Protein AF-A0A3A4NRT0-F1 (afdb_monomer_lite)

InterPro domains:
  IPR023214 HAD superfamily [G3DSA:3.40.50.1000] (4-126)
  IPR036412 HAD-like superfamily [SSF56784] (1-123)

Secondary structure (DSSP, 8-state):
-PPPEEEEE--BTTTEE-TTSSTTTTTS-PPPTT---EEPTTHHHHHHHHHHTTEEEEEE-SS-HHHHHHHHHHTT-GGG-SEEE-GGGS---SSSB--HHHHHTTT--HHHHHHHEEEEESSGGG-BSSS--EEEEETTGGGS-HHHHHHHHHHHHHHTTS-HHHHHHHHHHHTPPPTT--TTEEEEEEETTEEEEE-S-------S--TT------------

Foldseek 3Di:
DDAAFEEEFEDDLTQWHQVQQPCQPPPHPHRDPVSDIGGFACNVVLLVVCVVVRYAYEYEYQADPVSRVSRCVVVVNPVSHPYYHYNVNQPDDPAETACQVVCVVRVHDQVNCQFRYEYEDADRSNHHQAHQHKYKHAVVRRVDHCVLVSLLSVQCCVCLVRGNNSSVVVCLVVVDDSPSDDQRIKIWRDDNVDIDIRGSDDPDDDDPDDPPDPDDPPDDDDDD

Radius of gyration: 18.57 Å; chains: 1; bounding box: 45×51×61 Å

Structure (mmCIF, N/CA/C/O backbone):
data_AF-A0A3A4NRT0-F1
#
_entry.id   AF-A0A3A4NRT0-F1
#
loop_
_atom_site.group_PDB
_atom_site.id
_atom_site.type_symbol
_atom_site.label_atom_id
_atom_site.label_alt_id
_atom_site.label_comp_id
_atom_site.label_asym_id
_atom_site.label_entity_id
_atom_site.label_seq_id
_atom_site.pdbx_PDB_ins_code
_atom_site.Cartn_x
_atom_site.Cartn_y
_atom_site.Cartn_z
_atom_site.occupancy
_atom_site.B_iso_or_equiv
_atom_site.auth_seq_id
_atom_site.auth_comp_id
_atom_site.auth_asym_id
_atom_site.auth_atom_id
_atom_site.pdbx_PDB_model_num
ATOM 1 N N . MET A 1 1 ? -23.360 -3.063 1.133 1.00 70.06 1 MET A N 1
ATOM 2 C CA . MET A 1 1 ? -22.175 -3.833 0.699 1.00 70.06 1 MET A CA 1
ATOM 3 C C . MET A 1 1 ? -21.012 -3.385 1.560 1.00 70.06 1 MET A C 1
ATOM 5 O O . MET A 1 1 ? -20.933 -2.191 1.826 1.00 70.06 1 MET A O 1
ATOM 9 N N . GLU A 1 2 ? -20.187 -4.314 2.041 1.00 88.31 2 GLU A N 1
ATOM 10 C CA . GLU A 1 2 ? -18.952 -3.978 2.765 1.00 88.31 2 GLU A CA 1
ATOM 11 C C . GLU A 1 2 ? -18.002 -3.225 1.820 1.00 88.31 2 GLU A C 1
ATOM 13 O O . GLU A 1 2 ? -17.944 -3.532 0.625 1.00 88.31 2 GLU A O 1
ATOM 18 N N . LYS A 1 3 ? -17.323 -2.193 2.330 1.00 94.31 3 LYS A N 1
ATOM 19 C CA . LYS A 1 3 ? -16.342 -1.420 1.558 1.00 94.31 3 LYS A CA 1
ATOM 20 C C . LYS A 1 3 ? -15.051 -2.244 1.408 1.00 94.31 3 LYS A C 1
ATOM 22 O O . LYS A 1 3 ? -14.706 -2.988 2.324 1.00 94.31 3 LYS A O 1
ATOM 27 N N . PRO A 1 4 ? -14.352 -2.166 0.262 1.00 95.88 4 PRO A N 1
ATOM 28 C CA . PRO A 1 4 ? -13.130 -2.935 0.050 1.00 95.88 4 PRO A CA 1
ATOM 29 C C . PRO A 1 4 ? -11.987 -2.439 0.940 1.00 95.88 4 PRO A C 1
ATOM 31 O O . PRO A 1 4 ? -11.817 -1.236 1.121 1.00 95.88 4 PRO A O 1
ATOM 34 N N . ARG A 1 5 ? -11.159 -3.373 1.415 1.00 97.75 5 ARG A N 1
ATOM 35 C CA . ARG A 1 5 ? -9.918 -3.101 2.158 1.00 97.75 5 ARG A CA 1
ATOM 36 C C . ARG A 1 5 ? -8.804 -2.904 1.144 1.00 97.75 5 ARG A C 1
ATOM 38 O O . ARG A 1 5 ? -8.499 -3.835 0.404 1.00 97.75 5 ARG A O 1
ATOM 45 N N . VAL A 1 6 ? -8.220 -1.719 1.064 1.00 98.56 6 VAL A N 1
ATOM 46 C CA . VAL A 1 6 ? -7.258 -1.364 0.015 1.00 98.56 6 VAL A CA 1
ATOM 47 C C . VAL A 1 6 ? -5.866 -1.211 0.614 1.00 98.56 6 VAL A C 1
ATOM 49 O O . VAL A 1 6 ? -5.673 -0.476 1.579 1.00 98.56 6 VAL A O 1
ATOM 52 N N . ILE A 1 7 ? -4.883 -1.879 0.013 1.00 98.62 7 ILE A N 1
ATOM 53 C CA . ILE A 1 7 ? -3.467 -1.672 0.320 1.00 98.62 7 ILE A CA 1
ATOM 54 C C . ILE A 1 7 ? -2.793 -0.996 -0.873 1.00 98.62 7 ILE A C 1
ATOM 56 O O . ILE A 1 7 ? -2.745 -1.544 -1.980 1.00 98.62 7 ILE A O 1
ATOM 60 N N . CYS A 1 8 ? -2.269 0.198 -0.623 1.00 98.62 8 CYS A N 1
ATOM 61 C CA . CYS A 1 8 ? -1.498 0.996 -1.561 1.00 98.62 8 CYS A CA 1
ATOM 62 C C . CYS A 1 8 ? -0.010 0.706 -1.364 1.00 98.62 8 CYS A C 1
ATOM 64 O O . CYS A 1 8 ? 0.557 1.018 -0.321 1.00 98.62 8 CYS A O 1
ATOM 66 N N . TRP A 1 9 ? 0.616 0.132 -2.381 1.00 98.50 9 TRP A N 1
ATOM 67 C CA . TRP A 1 9 ? 2.025 -0.236 -2.389 1.00 98.50 9 TRP A CA 1
ATOM 68 C C . TRP A 1 9 ? 2.823 0.762 -3.214 1.00 98.50 9 TRP A C 1
ATOM 70 O O . TRP A 1 9 ? 2.498 0.991 -4.382 1.00 98.50 9 TRP A O 1
ATOM 80 N N . ASP A 1 10 ? 3.904 1.304 -2.665 1.00 97.56 10 ASP A N 1
ATOM 81 C CA . ASP A 1 10 ? 4.953 1.848 -3.526 1.00 97.56 10 ASP A CA 1
ATOM 82 C C . ASP A 1 10 ? 5.628 0.723 -4.348 1.00 97.56 10 ASP A C 1
ATOM 84 O O . ASP A 1 10 ? 5.474 -0.462 -4.049 1.00 97.56 10 ASP A O 1
ATOM 88 N N . LEU A 1 11 ? 6.313 1.069 -5.443 1.00 96.44 11 LEU A N 1
ATOM 89 C CA . LEU A 1 11 ? 6.878 0.099 -6.386 1.00 96.44 11 LEU A CA 1
ATOM 90 C C . LEU A 1 11 ? 8.346 -0.242 -6.100 1.00 96.44 11 LEU A C 1
ATOM 92 O O . LEU A 1 11 ? 8.648 -1.365 -5.696 1.00 96.44 11 LEU A O 1
ATOM 96 N N . ASP A 1 12 ? 9.259 0.681 -6.398 1.00 94.94 12 ASP A N 1
ATOM 97 C CA . ASP A 1 12 ? 10.701 0.431 -6.359 1.00 94.94 12 ASP A CA 1
ATOM 98 C C . ASP A 1 12 ? 11.198 0.453 -4.913 1.00 94.94 12 ASP A C 1
ATOM 100 O O . ASP A 1 12 ? 10.804 1.308 -4.141 1.00 94.94 12 ASP A O 1
ATOM 104 N N . GLU A 1 13 ? 12.055 -0.496 -4.535 1.00 94.56 13 GLU A N 1
ATOM 105 C CA . GLU A 1 13 ? 12.561 -0.704 -3.162 1.00 94.56 13 GLU A CA 1
ATOM 106 C C . GLU A 1 13 ? 11.475 -1.082 -2.128 1.00 94.56 13 GLU A C 1
ATOM 108 O O . GLU A 1 13 ? 11.796 -1.624 -1.067 1.00 94.56 13 GLU A O 1
ATOM 113 N N . THR A 1 14 ? 10.195 -0.933 -2.480 1.00 96.62 14 THR A N 1
ATOM 114 C CA . THR A 1 14 ? 9.044 -1.456 -1.742 1.00 96.62 14 THR A CA 1
ATOM 115 C C . THR A 1 14 ? 8.645 -2.852 -2.220 1.00 96.62 14 THR A C 1
ATOM 117 O O . THR A 1 14 ? 8.740 -3.785 -1.437 1.00 96.62 14 THR A O 1
ATOM 120 N N . LEU A 1 15 ? 8.242 -3.079 -3.472 1.00 97.38 15 LEU A N 1
ATOM 121 C CA . LEU A 1 15 ? 7.905 -4.432 -3.968 1.00 97.38 15 LEU A CA 1
ATOM 122 C C . LEU A 1 15 ? 9.137 -5.203 -4.455 1.00 97.38 15 LEU A C 1
ATOM 124 O O . LEU A 1 15 ? 9.170 -6.436 -4.427 1.00 97.38 15 LEU A O 1
ATOM 128 N N . GLY A 1 16 ? 10.153 -4.484 -4.913 1.00 95.75 16 GLY A N 1
ATOM 129 C CA . GLY A 1 16 ? 11.369 -5.054 -5.474 1.00 95.75 16 GLY A CA 1
ATOM 130 C C . GLY A 1 16 ? 12.283 -3.983 -6.051 1.00 95.75 16 GLY A C 1
ATOM 131 O O . GLY A 1 16 ? 11.961 -2.801 -6.047 1.00 95.75 16 GLY A O 1
ATOM 132 N N . PHE A 1 17 ? 13.437 -4.392 -6.559 1.00 93.44 17 PHE A N 1
ATOM 133 C CA . PHE A 1 17 ? 14.362 -3.521 -7.272 1.00 93.44 17 PHE A CA 1
ATOM 134 C C . PHE A 1 17 ? 14.299 -3.833 -8.769 1.00 93.44 17 PHE A C 1
ATOM 136 O O . PHE A 1 17 ? 14.666 -4.934 -9.186 1.00 93.44 17 PHE A O 1
ATOM 143 N N . PHE A 1 18 ? 13.830 -2.870 -9.573 1.00 91.00 18 PHE A N 1
ATOM 144 C CA . PHE A 1 18 ? 13.453 -3.102 -10.976 1.00 91.00 18 PHE A CA 1
ATOM 145 C C . PHE A 1 18 ? 14.177 -2.218 -11.996 1.00 91.00 18 PHE A C 1
ATOM 147 O O . PHE A 1 18 ? 13.895 -2.312 -13.193 1.00 91.00 18 PHE A O 1
ATOM 154 N N . ARG A 1 19 ? 15.127 -1.380 -11.557 1.00 79.25 19 ARG A N 1
ATOM 155 C CA . ARG A 1 19 ? 15.751 -0.331 -12.390 1.00 79.25 19 ARG A CA 1
ATOM 156 C C . ARG A 1 19 ? 16.333 -0.849 -13.714 1.00 79.25 19 ARG A C 1
ATOM 158 O O . ARG A 1 19 ? 16.352 -0.111 -14.697 1.00 79.25 19 ARG A O 1
ATOM 165 N N . ASN A 1 20 ? 16.738 -2.118 -13.769 1.00 75.19 20 ASN A N 1
ATOM 166 C CA . ASN A 1 20 ? 17.358 -2.711 -14.952 1.00 75.19 20 ASN A CA 1
ATOM 167 C C . ASN A 1 20 ? 16.368 -3.328 -15.963 1.00 75.19 20 ASN A C 1
ATOM 169 O O . ASN A 1 20 ? 16.771 -3.709 -17.059 1.00 75.19 20 ASN A O 1
ATOM 173 N N . LEU A 1 21 ? 15.069 -3.415 -15.647 1.00 74.56 21 LEU A N 1
ATOM 174 C CA . LEU A 1 21 ? 14.075 -4.019 -16.549 1.00 74.56 21 LEU A CA 1
ATOM 175 C C . LEU A 1 21 ? 13.699 -3.120 -17.737 1.00 74.56 21 LEU A C 1
ATOM 177 O O . LEU A 1 21 ? 13.254 -3.617 -18.771 1.00 74.56 21 LEU A O 1
ATOM 181 N N . VAL A 1 22 ? 13.856 -1.798 -17.615 1.00 62.97 22 VAL A N 1
ATOM 182 C CA . VAL A 1 22 ? 13.317 -0.840 -18.602 1.00 62.97 22 VAL A CA 1
ATOM 183 C C . VAL A 1 22 ? 14.375 -0.275 -19.553 1.00 62.97 22 VAL A C 1
ATOM 185 O O . VAL A 1 22 ? 14.036 0.086 -20.682 1.00 62.97 22 VAL A O 1
ATOM 188 N N . SER A 1 23 ? 15.663 -0.327 -19.200 1.00 57.53 23 SER A N 1
ATOM 189 C CA . SER A 1 23 ? 16.768 -0.067 -20.144 1.00 57.53 23 SER A CA 1
ATOM 190 C C . SER A 1 23 ? 16.731 -1.005 -21.365 1.00 57.53 23 SER A C 1
ATOM 192 O O . SER A 1 23 ? 17.152 -0.620 -22.454 1.00 57.53 23 SER A O 1
ATOM 194 N N . ALA A 1 24 ? 16.127 -2.186 -21.206 1.00 52.22 24 ALA A N 1
ATOM 195 C CA . ALA A 1 24 ? 15.973 -3.233 -22.211 1.00 52.22 24 ALA A CA 1
ATOM 196 C C . ALA A 1 24 ? 15.101 -2.899 -23.423 1.00 52.22 24 ALA A C 1
ATOM 198 O O . ALA A 1 24 ? 15.315 -3.446 -24.503 1.00 52.22 24 ALA A O 1
ATOM 199 N N . ARG A 1 25 ? 14.064 -2.072 -23.239 1.00 54.31 25 ARG A N 1
ATOM 200 C CA . ARG A 1 25 ? 12.987 -1.911 -24.235 1.00 54.31 25 ARG A CA 1
ATOM 201 C C . ARG A 1 25 ? 13.098 -0.629 -25.065 1.00 54.31 25 ARG A C 1
ATOM 203 O O . ARG A 1 25 ? 12.412 -0.506 -26.070 1.00 54.31 25 ARG A O 1
ATOM 210 N N . GLY A 1 26 ? 13.981 0.298 -24.68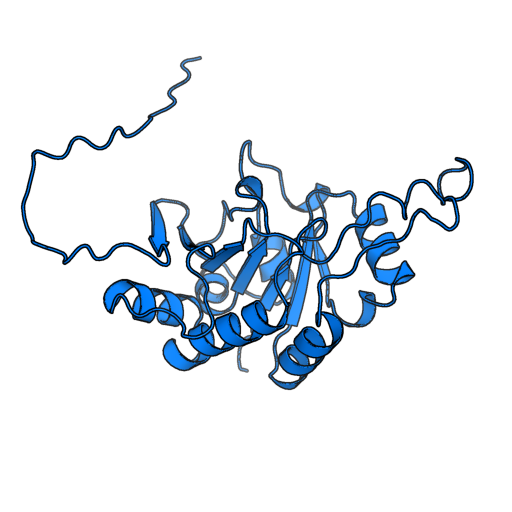7 1.00 55.31 26 GLY A N 1
ATOM 211 C CA . GLY A 1 26 ? 14.155 1.605 -25.340 1.00 55.31 26 GLY A CA 1
ATOM 212 C C . GLY A 1 26 ? 15.205 1.667 -26.459 1.00 55.31 26 GLY A C 1
ATOM 213 O O . GLY A 1 26 ? 15.658 2.758 -26.786 1.00 55.31 26 GLY A O 1
ATOM 214 N N . GLY A 1 27 ? 15.653 0.532 -27.010 1.00 51.28 27 GLY A N 1
ATOM 215 C CA . GLY A 1 27 ? 16.711 0.495 -28.037 1.00 51.28 27 GLY A CA 1
ATOM 216 C C . GLY A 1 27 ? 18.143 0.653 -27.499 1.00 51.28 27 GLY A C 1
ATOM 217 O O . GLY A 1 27 ? 19.097 0.657 -28.276 1.00 51.28 27 GLY A O 1
ATOM 218 N N . GLY A 1 28 ? 18.310 0.746 -26.176 1.00 55.72 28 GLY A N 1
ATOM 219 C CA . GLY A 1 28 ? 19.587 0.500 -25.507 1.00 55.72 28 GLY A CA 1
ATOM 220 C C . GLY A 1 28 ? 19.922 -0.993 -25.522 1.00 55.72 28 GLY A C 1
ATOM 221 O O . GLY A 1 28 ? 19.032 -1.824 -25.701 1.00 55.72 28 GLY A O 1
ATOM 222 N N . LYS A 1 29 ? 21.210 -1.341 -25.373 1.00 48.72 29 LYS A N 1
ATOM 223 C CA . LYS A 1 29 ? 21.669 -2.740 -25.289 1.00 48.72 29 LYS A CA 1
ATOM 224 C C . LYS A 1 29 ? 20.743 -3.539 -24.367 1.00 48.72 29 LYS A C 1
ATOM 226 O O . LYS A 1 29 ? 20.438 -3.074 -23.271 1.00 48.72 29 LYS A O 1
ATOM 231 N N . ALA A 1 30 ? 20.322 -4.720 -24.826 1.00 53.59 30 ALA A N 1
ATOM 232 C CA . ALA A 1 30 ? 19.561 -5.652 -24.005 1.00 53.59 30 ALA A CA 1
ATOM 233 C C . ALA A 1 30 ? 20.256 -5.811 -22.639 1.00 53.59 30 ALA A C 1
ATOM 235 O O . ALA A 1 30 ? 21.493 -5.878 -22.614 1.00 53.59 30 ALA A O 1
ATOM 236 N N . PRO A 1 31 ? 19.495 -5.824 -21.532 1.00 54.62 31 PRO A N 1
ATOM 237 C CA . PRO A 1 31 ? 20.031 -5.949 -20.191 1.00 54.62 31 PRO A CA 1
ATOM 238 C C . PRO A 1 31 ? 20.918 -7.181 -20.168 1.00 54.62 31 PRO A C 1
ATOM 240 O O . PRO A 1 31 ? 20.589 -8.225 -20.745 1.00 54.62 31 PRO A O 1
ATOM 243 N N . HIS A 1 32 ? 22.082 -7.034 -19.556 1.00 52.31 32 HIS A N 1
ATOM 244 C CA . HIS A 1 32 ? 22.976 -8.151 -19.351 1.00 52.31 32 HIS A CA 1
ATOM 245 C C . HIS A 1 32 ? 22.195 -9.235 -18.584 1.00 52.31 32 HIS A C 1
ATOM 247 O O . HIS A 1 32 ? 21.386 -8.900 -17.730 1.00 52.31 32 HIS A O 1
ATOM 253 N N . PRO A 1 33 ? 22.411 -10.540 -18.794 1.00 51.41 33 PRO A N 1
ATOM 254 C CA . PRO A 1 33 ? 21.719 -11.586 -18.023 1.00 51.41 33 PRO A CA 1
ATOM 255 C C . PRO A 1 33 ? 21.901 -11.487 -16.492 1.00 51.41 33 PRO A C 1
ATOM 257 O O . PRO A 1 33 ? 21.214 -12.166 -15.738 1.00 51.41 33 PRO A O 1
ATOM 260 N N . GLN A 1 34 ? 22.843 -10.651 -16.043 1.00 52.75 34 GLN A N 1
ATOM 261 C CA . GLN A 1 34 ? 23.114 -10.311 -14.643 1.00 52.75 34 GLN A CA 1
ATOM 262 C C . GLN A 1 34 ? 22.320 -9.092 -14.137 1.00 52.75 34 GLN A C 1
ATOM 264 O O . GLN A 1 34 ? 22.341 -8.806 -12.945 1.00 52.75 34 GLN A O 1
ATOM 269 N N . ASP A 1 35 ? 21.587 -8.404 -15.010 1.00 58.62 35 ASP A N 1
ATOM 270 C CA . ASP A 1 35 ? 20.672 -7.306 -14.696 1.00 58.62 35 ASP A CA 1
ATOM 271 C C . ASP A 1 35 ? 19.347 -7.862 -14.141 1.00 58.62 35 ASP A C 1
ATOM 273 O O . ASP A 1 35 ? 18.248 -7.561 -14.610 1.00 58.62 35 ASP A O 1
ATOM 277 N N . SER A 1 36 ? 19.459 -8.733 -13.139 1.00 74.38 36 SER A N 1
ATOM 278 C CA . SER A 1 36 ? 18.329 -9.345 -12.453 1.00 74.38 36 SER A CA 1
ATOM 279 C C . SER A 1 36 ? 17.508 -8.287 -11.723 1.00 74.38 36 SER A C 1
ATOM 281 O O . SER A 1 36 ? 18.060 -7.378 -11.099 1.00 74.38 36 SER A O 1
ATOM 283 N N . TYR A 1 37 ? 16.187 -8.439 -11.746 1.00 87.12 37 TYR A N 1
ATOM 284 C CA . TYR A 1 37 ? 15.343 -7.805 -10.743 1.00 87.12 37 TYR A CA 1
ATOM 285 C C . TYR A 1 37 ? 15.464 -8.570 -9.423 1.00 87.12 37 TYR A C 1
ATOM 287 O O . TYR A 1 37 ? 15.741 -9.771 -9.408 1.00 87.12 37 TYR A O 1
ATOM 295 N N . VAL A 1 38 ? 15.214 -7.882 -8.314 1.00 92.06 38 VAL A N 1
ATOM 296 C CA . VAL A 1 38 ? 15.089 -8.512 -6.996 1.00 92.06 38 VAL A CA 1
ATOM 297 C C . VAL A 1 38 ? 13.663 -8.315 -6.527 1.00 92.06 38 VAL A C 1
ATOM 299 O O . VAL A 1 38 ? 13.212 -7.181 -6.408 1.00 92.06 38 VAL A O 1
ATOM 302 N N . LEU A 1 39 ? 12.942 -9.405 -6.281 1.00 95.00 39 LEU A N 1
ATOM 303 C CA . LEU A 1 39 ? 11.613 -9.342 -5.682 1.00 95.00 39 LEU A CA 1
ATOM 304 C C . LEU A 1 39 ? 11.733 -9.354 -4.159 1.00 95.00 39 LEU A C 1
ATOM 306 O O . LEU A 1 39 ? 12.560 -10.093 -3.619 1.00 95.00 39 LEU A O 1
ATOM 310 N N . ARG A 1 40 ? 10.876 -8.602 -3.462 1.00 96.25 40 ARG A N 1
ATOM 311 C CA . ARG A 1 40 ? 10.742 -8.739 -2.011 1.00 96.25 40 ARG A CA 1
ATOM 312 C C . ARG A 1 40 ? 10.449 -10.193 -1.636 1.00 96.25 40 ARG A C 1
ATOM 314 O O . ARG A 1 40 ? 9.606 -10.859 -2.246 1.00 96.25 40 ARG A O 1
ATOM 321 N N . LYS A 1 41 ? 11.125 -10.667 -0.589 1.00 96.25 41 LYS A N 1
ATOM 322 C CA . LYS A 1 41 ? 10.943 -12.014 -0.050 1.00 96.25 41 LYS A CA 1
ATOM 323 C C . LYS A 1 41 ? 9.474 -12.266 0.316 1.00 96.25 41 LYS A C 1
ATOM 325 O O . LYS A 1 41 ? 8.819 -11.419 0.916 1.00 96.25 41 LYS A O 1
ATOM 330 N N . ASP A 1 42 ? 8.974 -13.446 -0.051 1.00 97.69 42 ASP A N 1
ATOM 331 C CA . ASP A 1 42 ? 7.613 -13.935 0.221 1.00 97.69 42 ASP A CA 1
ATOM 332 C C . ASP A 1 42 ? 6.454 -13.116 -0.391 1.00 97.69 42 ASP A C 1
ATOM 334 O O . ASP A 1 42 ? 5.290 -13.432 -0.137 1.00 97.69 42 ASP A O 1
ATOM 338 N N . LEU A 1 43 ? 6.732 -12.121 -1.247 1.00 97.88 43 LEU A N 1
ATOM 339 C CA . LEU A 1 43 ? 5.725 -11.180 -1.759 1.00 97.88 43 LEU A CA 1
ATOM 340 C C . LEU A 1 43 ? 4.507 -11.856 -2.392 1.00 97.88 43 LEU A C 1
ATOM 342 O O . LEU A 1 43 ? 3.379 -11.582 -1.997 1.00 97.88 43 LEU A O 1
ATOM 346 N N . ILE A 1 44 ? 4.723 -12.768 -3.341 1.00 98.25 44 ILE A N 1
ATOM 347 C CA . ILE A 1 44 ? 3.629 -13.447 -4.055 1.00 98.25 44 ILE A CA 1
ATOM 348 C C . ILE A 1 44 ? 2.727 -14.218 -3.082 1.00 98.25 44 ILE A C 1
ATOM 350 O O . ILE A 1 44 ? 1.504 -14.225 -3.219 1.00 98.25 44 ILE A O 1
ATOM 354 N N . ARG A 1 45 ? 3.318 -14.878 -2.081 1.00 98.31 45 ARG A N 1
ATOM 355 C CA . ARG A 1 45 ? 2.556 -15.668 -1.111 1.00 98.31 45 ARG A CA 1
ATOM 356 C C . ARG A 1 45 ? 1.773 -14.773 -0.152 1.00 98.31 45 ARG A C 1
ATOM 358 O O . ARG A 1 45 ? 0.643 -15.122 0.176 1.00 98.31 45 ARG A O 1
ATOM 365 N N . ALA A 1 46 ? 2.341 -13.639 0.254 1.00 98.19 46 ALA A N 1
ATOM 366 C CA . ALA A 1 46 ? 1.642 -12.638 1.057 1.00 98.19 46 ALA A CA 1
ATOM 367 C C . ALA A 1 46 ? 0.464 -12.021 0.281 1.00 98.19 46 ALA A C 1
ATOM 369 O O . ALA A 1 46 ? -0.649 -11.984 0.798 1.00 98.19 46 ALA A O 1
ATOM 370 N N . LEU A 1 47 ? 0.674 -11.612 -0.979 1.00 98.44 47 LEU A N 1
ATOM 371 C CA . LEU A 1 47 ? -0.379 -11.046 -1.834 1.00 98.44 47 LEU A CA 1
ATOM 372 C C . LEU A 1 47 ? -1.551 -12.016 -2.013 1.00 98.44 47 LEU A C 1
ATOM 374 O O . LEU A 1 47 ? -2.690 -11.623 -1.796 1.00 98.44 47 LEU A O 1
ATOM 378 N N . ASN A 1 48 ? -1.290 -13.291 -2.323 1.00 98.50 48 ASN A N 1
ATOM 379 C CA . ASN A 1 48 ? -2.354 -14.299 -2.440 1.00 98.50 48 ASN A CA 1
ATOM 380 C C . ASN A 1 48 ? -3.190 -14.412 -1.157 1.00 98.50 48 ASN A C 1
ATOM 382 O O . ASN A 1 48 ? -4.413 -14.374 -1.213 1.00 98.50 48 ASN A O 1
ATOM 386 N N . ARG A 1 49 ? -2.541 -14.486 0.011 1.00 98.25 49 ARG A N 1
ATOM 387 C CA . ARG A 1 49 ? -3.249 -14.580 1.296 1.00 98.25 49 ARG A CA 1
ATOM 388 C C . ARG A 1 49 ? -4.087 -13.349 1.602 1.00 98.25 49 ARG A C 1
ATOM 390 O O . ARG A 1 49 ? -5.173 -13.477 2.156 1.00 98.25 49 ARG A O 1
ATOM 397 N N . MET A 1 50 ? -3.584 -12.164 1.271 1.00 98.12 50 MET A N 1
ATOM 398 C CA . MET A 1 50 ? -4.339 -10.927 1.435 1.00 98.12 50 MET A CA 1
ATOM 399 C C . MET A 1 50 ? -5.532 -10.887 0.464 1.00 98.12 50 MET A C 1
ATOM 401 O O . MET A 1 50 ? -6.648 -10.582 0.878 1.00 98.12 50 MET A O 1
ATOM 405 N N . ILE A 1 51 ? -5.366 -11.303 -0.791 1.00 98.25 51 ILE A N 1
ATOM 406 C CA . ILE A 1 51 ? -6.485 -11.424 -1.740 1.00 98.25 51 ILE A CA 1
ATOM 407 C C . ILE A 1 51 ? -7.551 -12.400 -1.218 1.00 98.25 51 ILE A C 1
ATOM 409 O O . ILE A 1 51 ? -8.732 -12.051 -1.202 1.00 98.25 51 ILE A O 1
ATOM 413 N N . ASP A 1 52 ? -7.151 -13.570 -0.709 1.00 98.06 52 ASP A N 1
ATOM 414 C CA . ASP A 1 52 ? -8.066 -14.571 -0.132 1.00 98.06 52 ASP A CA 1
ATOM 415 C C . ASP A 1 52 ? -8.871 -14.023 1.062 1.00 98.06 52 ASP A C 1
ATOM 417 O O . ASP A 1 52 ? -9.985 -14.472 1.336 1.00 98.06 52 ASP A O 1
ATOM 421 N N . LYS A 1 53 ? -8.325 -13.025 1.766 1.00 96.94 53 LYS A N 1
ATOM 422 C CA . LYS A 1 53 ? -8.965 -12.323 2.892 1.00 96.94 53 LYS A CA 1
ATOM 423 C C . LYS A 1 53 ? -9.769 -11.087 2.470 1.00 96.94 53 LYS A C 1
ATOM 425 O O . LYS A 1 53 ? -10.309 -10.385 3.326 1.00 96.94 53 LYS A O 1
ATOM 430 N N . GLY A 1 54 ? -9.864 -10.817 1.170 1.00 97.06 54 GLY A N 1
ATOM 431 C CA . GLY A 1 54 ? -10.649 -9.719 0.609 1.00 97.06 54 GLY A CA 1
ATOM 432 C C . GLY A 1 54 ? -9.915 -8.381 0.512 1.00 97.06 54 GLY A C 1
ATOM 433 O O . GLY A 1 54 ? -10.568 -7.363 0.267 1.00 97.06 54 GLY A O 1
ATOM 434 N N . TYR A 1 55 ? -8.589 -8.349 0.680 1.00 98.38 55 TYR A N 1
ATOM 435 C CA . TYR A 1 55 ? -7.815 -7.145 0.380 1.00 98.38 55 TYR A CA 1
ATOM 436 C C . TYR A 1 55 ? -7.700 -6.935 -1.130 1.00 98.38 55 TYR A C 1
ATOM 438 O O . TYR A 1 55 ? -7.577 -7.869 -1.922 1.00 98.38 55 TYR A O 1
ATOM 446 N N . ARG A 1 56 ? -7.723 -5.666 -1.519 1.00 98.50 56 ARG A N 1
ATOM 447 C CA . ARG A 1 56 ? -7.482 -5.171 -2.869 1.00 98.50 56 ARG A CA 1
ATOM 448 C C . ARG A 1 56 ? -6.154 -4.439 -2.886 1.00 98.50 56 ARG A C 1
ATOM 450 O O . ARG A 1 56 ? -5.788 -3.789 -1.903 1.00 98.50 56 ARG A O 1
ATOM 457 N N . HIS A 1 57 ? -5.425 -4.533 -3.988 1.00 98.69 57 HIS A N 1
ATOM 458 C CA . HIS A 1 57 ? -4.065 -4.012 -4.056 1.00 98.69 57 HIS A CA 1
ATOM 459 C C . HIS A 1 57 ? -3.904 -3.020 -5.198 1.00 98.69 57 HIS A C 1
ATOM 461 O O . HIS A 1 57 ? -4.363 -3.236 -6.322 1.00 98.69 57 HIS A O 1
ATOM 467 N N . VAL A 1 58 ? -3.196 -1.935 -4.903 1.00 98.56 58 VAL A N 1
ATOM 468 C CA . VAL A 1 58 ? -2.899 -0.859 -5.848 1.00 98.56 58 VAL A CA 1
ATOM 469 C C . VAL A 1 58 ? -1.420 -0.550 -5.784 1.00 98.56 58 VAL A C 1
ATOM 471 O O . VAL A 1 58 ? -0.869 -0.438 -4.694 1.00 98.56 58 VAL A O 1
ATOM 474 N N . VAL A 1 59 ? -0.789 -0.352 -6.937 1.00 98.50 59 VAL A N 1
ATOM 475 C CA . VAL A 1 59 ? 0.542 0.262 -6.985 1.00 98.50 59 VAL A CA 1
ATOM 476 C C . VAL A 1 59 ? 0.395 1.774 -7.094 1.00 98.50 59 VAL A C 1
ATOM 478 O O . VAL A 1 59 ? -0.281 2.259 -8.001 1.00 98.50 59 VAL A O 1
ATOM 481 N N . VAL A 1 60 ? 1.061 2.517 -6.214 1.00 97.81 60 VAL A N 1
ATOM 482 C CA . VAL A 1 60 ? 1.123 3.983 -6.210 1.00 97.81 60 VAL A CA 1
ATOM 48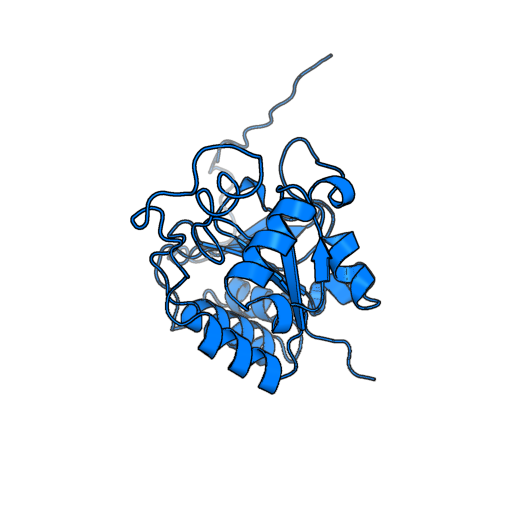3 C C . VAL A 1 60 ? 2.582 4.411 -6.329 1.00 97.81 60 VAL A C 1
ATOM 485 O O . VAL A 1 60 ? 3.344 4.379 -5.367 1.00 97.81 60 VAL A O 1
ATOM 488 N N . SER A 1 61 ? 2.997 4.803 -7.532 1.00 95.81 61 SER A N 1
ATOM 489 C CA . SER A 1 61 ? 4.411 4.992 -7.862 1.00 95.81 61 SER A CA 1
ATOM 490 C C . SER A 1 61 ? 4.695 6.380 -8.419 1.00 95.81 61 SER A C 1
ATOM 492 O O . SER A 1 61 ? 3.998 6.865 -9.312 1.00 95.81 61 SER A O 1
ATOM 494 N N . SER A 1 62 ? 5.806 6.971 -7.978 1.00 93.94 62 SER A N 1
ATOM 495 C CA . SER A 1 62 ? 6.379 8.170 -8.599 1.00 93.94 62 SER A CA 1
ATOM 496 C C . SER A 1 62 ? 7.035 7.873 -9.949 1.00 93.94 62 SER A C 1
ATOM 498 O O . SER A 1 62 ? 7.652 8.760 -10.527 1.00 93.94 62 SER A O 1
ATOM 500 N N . ALA A 1 63 ? 6.960 6.660 -10.496 1.00 92.56 63 ALA A N 1
ATOM 501 C CA . ALA A 1 63 ? 7.437 6.363 -11.841 1.00 92.56 63 ALA A CA 1
ATOM 502 C C . ALA A 1 63 ? 6.400 6.728 -12.922 1.00 92.56 63 ALA A C 1
ATOM 504 O O . ALA A 1 63 ? 5.230 7.009 -12.650 1.00 92.56 63 ALA A O 1
ATOM 505 N N . LYS A 1 64 ? 6.831 6.724 -14.191 1.00 92.81 64 LYS A N 1
ATOM 506 C CA . LYS A 1 64 ? 5.911 6.840 -15.336 1.00 92.81 64 LYS A CA 1
ATOM 507 C C . LYS A 1 64 ? 5.024 5.593 -15.413 1.00 92.81 64 LYS A C 1
ATOM 509 O O . LYS A 1 64 ? 5.504 4.488 -15.187 1.00 92.81 64 LYS A O 1
ATOM 514 N N . LEU A 1 65 ? 3.768 5.755 -15.836 1.00 94.12 65 LEU A N 1
ATOM 515 C CA . LEU A 1 65 ? 2.803 4.648 -15.919 1.00 94.12 65 LEU A CA 1
ATOM 516 C C . LEU A 1 65 ? 3.311 3.468 -16.756 1.00 94.12 65 LEU A C 1
ATOM 518 O O . LEU A 1 65 ? 3.136 2.314 -16.375 1.00 94.12 65 LEU A O 1
ATOM 522 N N . GLU A 1 66 ? 3.947 3.766 -17.888 1.00 92.75 66 GLU A N 1
ATOM 523 C CA . GLU A 1 66 ? 4.519 2.757 -18.778 1.00 92.75 66 GLU A CA 1
ATOM 524 C C . GLU A 1 66 ? 5.607 1.931 -18.082 1.00 92.75 66 GLU A C 1
ATOM 526 O O . GLU A 1 66 ? 5.606 0.709 -18.196 1.00 92.75 66 GLU A O 1
ATOM 531 N N . TYR A 1 67 ? 6.487 2.579 -17.309 1.00 92.19 67 TYR A N 1
ATOM 532 C CA . TYR A 1 67 ? 7.508 1.890 -16.519 1.00 92.19 67 TYR A CA 1
ATOM 533 C C . TYR A 1 67 ? 6.854 0.923 -15.531 1.00 92.19 67 TYR A C 1
ATOM 535 O O . TYR A 1 67 ? 7.140 -0.271 -15.572 1.00 92.19 67 TYR A O 1
ATOM 543 N N . SER A 1 68 ? 5.924 1.409 -14.702 1.00 94.94 68 SER A N 1
ATOM 544 C CA . SER A 1 68 ? 5.298 0.590 -13.660 1.00 94.94 68 SER A CA 1
ATOM 545 C C . SER A 1 68 ? 4.543 -0.606 -14.244 1.00 94.94 68 SER A C 1
ATOM 547 O O . SER A 1 68 ? 4.704 -1.726 -13.768 1.00 94.94 68 SER A O 1
ATOM 549 N N . LYS A 1 69 ? 3.772 -0.406 -15.320 1.00 94.44 69 LYS A N 1
ATOM 550 C CA . LYS A 1 69 ? 3.070 -1.507 -16.001 1.00 94.44 69 LYS A CA 1
ATOM 551 C C . LYS A 1 69 ? 4.033 -2.513 -16.629 1.00 94.44 69 LYS A C 1
ATOM 553 O O . LYS A 1 69 ? 3.806 -3.714 -16.515 1.00 94.44 69 LYS A O 1
ATOM 558 N N . ASN A 1 70 ? 5.101 -2.037 -17.271 1.00 91.56 70 ASN A N 1
ATOM 559 C CA . ASN A 1 70 ? 6.105 -2.908 -17.878 1.00 91.56 70 ASN A CA 1
ATOM 560 C C . ASN A 1 70 ? 6.825 -3.754 -16.829 1.00 91.56 70 ASN A C 1
ATOM 562 O O . ASN A 1 70 ? 7.022 -4.944 -17.065 1.00 91.56 70 ASN A O 1
ATOM 566 N N . VAL A 1 71 ? 7.186 -3.165 -15.686 1.00 92.44 71 VAL A N 1
ATOM 567 C CA . VAL A 1 71 ? 7.780 -3.891 -14.558 1.00 92.44 71 VAL A CA 1
ATOM 568 C C . VAL A 1 71 ? 6.840 -4.996 -14.100 1.00 92.44 71 VAL A C 1
ATOM 570 O O . VAL A 1 71 ? 7.227 -6.157 -14.177 1.00 92.44 71 VAL A O 1
ATOM 573 N N . LEU A 1 72 ? 5.600 -4.660 -13.720 1.00 95.12 72 LEU A N 1
ATOM 574 C CA . LEU A 1 72 ? 4.636 -5.629 -13.188 1.00 95.12 72 LEU A CA 1
ATOM 575 C C . LEU A 1 72 ? 4.359 -6.773 -14.168 1.00 95.12 72 LEU A C 1
ATOM 577 O O . LEU A 1 72 ? 4.415 -7.935 -13.777 1.00 95.12 72 LEU A O 1
ATOM 581 N N . SER A 1 73 ? 4.134 -6.457 -15.445 1.00 93.75 73 SER A N 1
ATOM 582 C CA . SER A 1 73 ? 3.871 -7.467 -16.476 1.00 93.75 73 SER A CA 1
ATOM 583 C C . SER A 1 73 ? 5.084 -8.364 -16.751 1.00 93.75 73 SER A C 1
ATOM 585 O O . SER A 1 73 ? 4.925 -9.564 -16.950 1.00 93.75 73 SER A O 1
ATOM 587 N N . SER A 1 74 ? 6.309 -7.823 -16.724 1.00 89.75 74 SER A N 1
ATOM 588 C CA . SER A 1 74 ? 7.522 -8.607 -17.028 1.00 89.75 74 SER A CA 1
ATOM 589 C C . SER A 1 74 ? 7.852 -9.655 -15.963 1.00 89.75 74 SER A C 1
ATOM 591 O O . SER A 1 74 ? 8.609 -10.580 -16.240 1.00 89.75 74 SER A O 1
ATOM 593 N N . ILE A 1 75 ? 7.295 -9.508 -14.760 1.00 90.19 75 ILE A N 1
ATOM 594 C CA . ILE A 1 75 ? 7.491 -10.419 -13.625 1.00 90.19 75 ILE A CA 1
ATOM 595 C C . ILE A 1 75 ? 6.177 -11.076 -13.169 1.00 90.19 75 ILE A C 1
ATOM 597 O O . ILE A 1 75 ? 6.119 -11.630 -12.073 1.00 90.19 75 ILE A O 1
ATOM 601 N N . CYS A 1 76 ? 5.128 -11.009 -13.999 1.00 94.50 76 CYS A N 1
ATOM 602 C CA . CYS A 1 76 ? 3.804 -11.596 -13.753 1.00 94.50 76 CYS A CA 1
ATOM 603 C C . CYS A 1 76 ? 3.140 -11.147 -12.436 1.00 94.50 76 CYS A C 1
ATOM 605 O O . CYS A 1 76 ? 2.429 -11.923 -11.794 1.00 94.50 76 CYS A O 1
ATOM 607 N N . LEU A 1 77 ? 3.385 -9.906 -12.008 1.00 96.81 77 LEU A N 1
ATOM 608 C CA . LEU A 1 77 ? 2.737 -9.318 -10.835 1.00 96.81 77 LEU A CA 1
ATOM 609 C C . LEU A 1 77 ? 1.465 -8.538 -11.171 1.00 96.81 77 LEU A C 1
ATOM 611 O O . LEU A 1 77 ? 0.699 -8.221 -10.269 1.00 96.81 77 LEU A O 1
ATOM 615 N N . ASP A 1 78 ? 1.212 -8.228 -12.439 1.00 97.12 78 ASP A N 1
ATOM 616 C CA . ASP A 1 78 ? 0.050 -7.452 -12.881 1.00 97.12 78 ASP A CA 1
ATOM 617 C C . ASP A 1 78 ? -1.290 -8.073 -12.458 1.00 97.12 78 ASP A C 1
ATOM 619 O O . ASP A 1 78 ? -2.210 -7.342 -12.107 1.00 97.12 78 ASP A O 1
ATOM 623 N N . ALA A 1 79 ? -1.372 -9.404 -12.378 1.00 97.38 79 ALA A N 1
ATOM 624 C CA . ALA A 1 79 ? -2.567 -10.115 -11.920 1.00 97.38 79 ALA A CA 1
ATOM 625 C C . ALA A 1 79 ? -2.926 -9.878 -10.437 1.00 97.38 79 ALA A C 1
ATOM 627 O O . ALA A 1 79 ? -4.048 -10.177 -10.035 1.00 97.38 79 ALA A O 1
ATOM 628 N N . TYR A 1 80 ? -1.999 -9.359 -9.624 1.00 98.50 80 TYR A N 1
ATOM 629 C CA . TYR A 1 80 ? -2.210 -9.118 -8.191 1.00 98.50 80 TYR A CA 1
ATOM 630 C C . TYR A 1 80 ? -2.681 -7.699 -7.873 1.00 98.50 80 TYR A C 1
ATOM 632 O O . TYR A 1 80 ? -3.095 -7.448 -6.744 1.00 98.50 80 TYR A O 1
ATOM 640 N N . PHE A 1 81 ? -2.595 -6.769 -8.828 1.00 98.44 81 PHE A N 1
ATOM 641 C CA . PHE A 1 81 ? -2.903 -5.359 -8.608 1.00 98.44 81 PHE A CA 1
ATOM 642 C C . PHE A 1 81 ? -4.057 -4.916 -9.499 1.00 98.44 81 PHE A C 1
ATOM 644 O O . PHE A 1 81 ? -3.964 -4.913 -10.723 1.00 98.44 81 PHE A O 1
ATOM 651 N N . ASP A 1 82 ? -5.127 -4.444 -8.874 1.00 98.31 82 ASP A N 1
ATOM 652 C CA . ASP A 1 82 ? -6.316 -3.952 -9.571 1.00 98.31 82 ASP A CA 1
ATOM 653 C C . ASP A 1 82 ? -6.037 -2.668 -10.362 1.00 98.31 82 ASP A C 1
ATOM 655 O O . ASP A 1 82 ? -6.702 -2.358 -11.357 1.00 98.31 82 ASP A O 1
ATOM 659 N N . LYS A 1 83 ? -5.069 -1.873 -9.891 1.00 97.94 83 LYS A N 1
ATOM 660 C CA . LYS A 1 83 ? -4.760 -0.561 -10.450 1.00 97.94 83 LYS A CA 1
ATOM 661 C C . LYS A 1 83 ? -3.296 -0.179 -10.248 1.00 97.94 83 LYS A C 1
ATOM 663 O O . LYS A 1 83 ? -2.654 -0.548 -9.270 1.00 97.94 83 LYS A O 1
ATOM 668 N N . VAL A 1 84 ? -2.809 0.643 -11.175 1.00 98.00 84 VAL A N 1
ATOM 669 C CA . VAL A 1 84 ? -1.565 1.405 -11.043 1.00 98.00 84 VAL A CA 1
ATOM 670 C C . VAL A 1 84 ? -1.913 2.889 -11.105 1.00 98.00 84 VAL A C 1
ATOM 672 O O . VAL A 1 84 ? -2.527 3.335 -12.081 1.00 98.00 84 VAL A O 1
ATOM 675 N N . VAL A 1 85 ? -1.521 3.635 -10.077 1.00 97.12 85 VAL A N 1
ATOM 676 C CA . VAL A 1 85 ? -1.558 5.097 -10.008 1.00 97.12 85 VAL A CA 1
ATOM 677 C C . VAL A 1 85 ? -0.124 5.593 -10.152 1.00 97.12 85 VAL A C 1
ATOM 679 O O . VAL A 1 85 ? 0.724 5.353 -9.296 1.00 97.12 85 VAL A O 1
ATOM 682 N N . ALA A 1 86 ? 0.165 6.229 -11.281 1.00 94.75 86 ALA A N 1
ATOM 683 C CA . ALA A 1 86 ? 1.515 6.663 -11.629 1.00 94.75 86 ALA A CA 1
ATOM 684 C C . ALA A 1 86 ? 1.709 8.167 -11.418 1.00 94.75 86 ALA A C 1
ATOM 686 O O . ALA A 1 86 ? 0.737 8.900 -11.236 1.00 94.75 86 ALA A O 1
ATOM 687 N N . ARG A 1 87 ? 2.954 8.642 -11.561 1.00 92.62 87 ARG A N 1
ATOM 688 C CA . ARG A 1 87 ? 3.370 10.043 -11.364 1.00 92.62 87 ARG A CA 1
ATOM 689 C C . ARG A 1 87 ? 2.374 11.088 -11.867 1.00 92.62 87 ARG A C 1
ATOM 691 O O . ARG A 1 87 ? 2.020 12.006 -11.139 1.00 92.62 87 ARG A O 1
ATOM 698 N N . SER A 1 88 ? 1.908 10.946 -13.109 1.00 90.69 88 SER A N 1
ATOM 699 C CA . SER A 1 88 ? 1.014 11.915 -13.759 1.00 90.69 88 SER A CA 1
ATOM 700 C C . SER A 1 88 ? -0.340 12.089 -13.063 1.00 90.69 88 SER A C 1
ATOM 702 O O . SER A 1 88 ? -1.056 13.032 -13.370 1.00 90.69 88 SER A O 1
ATOM 704 N N . GLN A 1 89 ? -0.710 11.172 -12.170 1.00 90.19 89 GLN A N 1
ATOM 705 C CA . GLN A 1 89 ? -1.958 11.191 -11.408 1.00 90.19 89 GLN A CA 1
ATOM 706 C C . GLN A 1 89 ? -1.751 11.652 -9.960 1.00 90.19 89 GLN A C 1
ATOM 708 O O . GLN A 1 89 ? -2.726 11.975 -9.293 1.00 90.19 89 GLN A O 1
ATOM 713 N N . LEU A 1 90 ? -0.507 11.693 -9.470 1.00 86.31 90 LEU A N 1
ATOM 714 C CA . LEU A 1 90 ? -0.205 11.997 -8.070 1.00 86.31 90 LEU A CA 1
ATOM 715 C C . LEU A 1 90 ? -0.211 13.497 -7.752 1.00 86.31 90 LEU A C 1
ATOM 717 O O . LEU A 1 90 ? -0.111 13.823 -6.579 1.00 86.31 90 LEU A O 1
ATOM 721 N N . ASN A 1 91 ? -0.323 14.397 -8.747 1.00 68.44 91 ASN A N 1
ATOM 722 C CA . ASN A 1 91 ? -0.217 15.860 -8.580 1.00 68.44 91 ASN A CA 1
ATOM 723 C C . ASN A 1 91 ? 0.838 16.220 -7.512 1.00 68.44 91 ASN A C 1
ATOM 725 O O . ASN A 1 91 ? 0.480 16.630 -6.408 1.00 68.44 91 ASN A O 1
ATOM 729 N N . GLU A 1 92 ? 2.111 15.959 -7.837 1.00 63.56 92 GLU A N 1
ATOM 730 C CA . GLU A 1 92 ? 3.249 15.991 -6.907 1.00 63.56 92 GLU A CA 1
ATOM 731 C C . GLU A 1 92 ? 3.247 17.263 -6.040 1.00 63.56 92 GLU A C 1
ATOM 733 O O . GLU A 1 92 ? 3.419 18.379 -6.536 1.00 63.56 92 GLU A O 1
ATOM 738 N N . ALA A 1 93 ? 3.055 17.093 -4.729 1.00 62.50 93 ALA A N 1
ATOM 739 C CA . ALA A 1 93 ? 3.438 18.108 -3.759 1.00 62.50 93 ALA A CA 1
ATOM 740 C C . ALA A 1 93 ? 4.975 18.161 -3.675 1.00 62.50 93 ALA A C 1
ATOM 742 O O . ALA A 1 93 ? 5.665 17.226 -4.077 1.00 62.50 93 ALA A O 1
ATOM 743 N N . PHE A 1 94 ? 5.534 19.245 -3.127 1.00 71.56 94 PHE A N 1
ATOM 744 C CA . PHE A 1 94 ? 6.988 19.361 -2.924 1.00 71.56 94 PHE A CA 1
ATOM 745 C C . PHE A 1 94 ? 7.562 18.219 -2.056 1.00 71.56 94 PHE A C 1
ATOM 747 O O . PHE A 1 94 ? 8.743 17.893 -2.157 1.00 71.56 94 PHE A O 1
ATOM 754 N N . TRP A 1 95 ? 6.724 17.605 -1.216 1.00 80.88 95 TRP A N 1
ATOM 755 C CA . TRP A 1 95 ? 7.044 16.442 -0.398 1.00 80.88 95 TRP A CA 1
ATOM 756 C C . TRP A 1 95 ? 5.787 15.575 -0.243 1.00 80.88 95 TRP A C 1
ATOM 758 O O . TRP A 1 95 ? 4.716 16.141 -0.034 1.00 80.88 95 TRP A O 1
ATOM 768 N N . GLY A 1 96 ? 5.910 14.247 -0.352 1.00 88.94 96 GLY A N 1
ATOM 769 C CA . GLY A 1 96 ? 4.795 13.300 -0.217 1.00 88.94 96 GLY A CA 1
ATOM 770 C C . GLY A 1 96 ? 4.051 12.961 -1.522 1.00 88.94 96 GLY A C 1
ATOM 771 O O . GLY A 1 96 ? 4.297 13.540 -2.585 1.00 88.94 96 GLY A O 1
ATOM 772 N N . LYS A 1 97 ? 3.114 12.008 -1.442 1.00 92.81 97 LYS A N 1
ATOM 773 C CA . LYS A 1 97 ? 2.280 11.525 -2.559 1.00 92.81 97 LYS A CA 1
ATOM 774 C C . LYS A 1 97 ? 0.794 11.710 -2.261 1.00 92.81 97 LYS A C 1
ATOM 776 O O . LYS A 1 97 ? 0.350 11.609 -1.119 1.00 92.81 97 LYS A O 1
ATOM 781 N N . ARG A 1 98 ? 0.002 11.928 -3.311 1.00 93.50 98 ARG A N 1
ATOM 782 C CA . ARG A 1 98 ? -1.463 11.918 -3.223 1.00 93.50 98 ARG A CA 1
ATOM 783 C C . ARG A 1 98 ? -2.014 10.515 -3.417 1.00 93.50 98 ARG A C 1
ATOM 785 O O . ARG A 1 98 ? -1.732 9.879 -4.432 1.00 93.50 98 ARG A O 1
ATOM 792 N N . TYR A 1 99 ? -2.829 10.062 -2.475 1.00 95.75 99 TYR A N 1
ATOM 793 C CA . TYR A 1 99 ? -3.441 8.733 -2.483 1.00 95.75 99 TYR A CA 1
ATOM 794 C C . TYR A 1 99 ? -4.949 8.771 -2.736 1.00 95.75 99 TYR A C 1
ATOM 796 O O . TYR A 1 99 ? -5.531 7.714 -2.982 1.00 95.75 99 TYR A O 1
ATOM 804 N N . LEU A 1 100 ? -5.579 9.953 -2.779 1.00 95.06 100 LEU A N 1
ATOM 805 C CA . LEU A 1 100 ? -6.989 10.074 -3.164 1.00 95.06 100 LEU A CA 1
ATOM 806 C C . LEU A 1 100 ? -7.302 9.388 -4.511 1.00 95.06 100 LEU A C 1
ATOM 808 O O . LEU A 1 100 ? -8.244 8.599 -4.543 1.00 95.06 100 LEU A O 1
ATOM 812 N N . PRO A 1 101 ? -6.484 9.519 -5.580 1.00 95.75 101 PRO A N 1
ATOM 813 C CA . PRO A 1 101 ? -6.750 8.809 -6.836 1.00 95.75 101 PRO A CA 1
ATOM 814 C C . PRO A 1 101 ? -6.727 7.276 -6.712 1.00 95.75 101 PRO A C 1
ATOM 816 O O . PRO A 1 101 ? -7.351 6.577 -7.513 1.00 95.75 101 PRO A O 1
ATOM 819 N N . ALA A 1 102 ? -5.984 6.733 -5.740 1.00 96.62 102 ALA A N 1
ATOM 820 C CA . ALA A 1 102 ? -5.976 5.301 -5.455 1.00 96.62 102 ALA A CA 1
ATOM 821 C C . ALA A 1 102 ? -7.254 4.875 -4.719 1.00 96.62 102 ALA A C 1
ATOM 823 O O . ALA A 1 102 ? -7.827 3.848 -5.068 1.00 96.62 102 ALA A O 1
ATOM 824 N N . ALA A 1 103 ? -7.731 5.676 -3.761 1.00 96.94 103 ALA A N 1
ATOM 825 C CA . ALA A 1 103 ? -8.983 5.438 -3.039 1.00 96.94 103 ALA A CA 1
ATOM 826 C C . ALA A 1 103 ? -10.218 5.540 -3.960 1.00 96.94 103 ALA A C 1
ATOM 828 O O . ALA A 1 103 ? -11.079 4.654 -3.962 1.00 96.94 103 ALA A O 1
ATOM 829 N N . GLU A 1 104 ? -10.261 6.558 -4.823 1.00 96.69 104 GLU A N 1
ATOM 830 C CA . GLU A 1 104 ? -11.349 6.787 -5.784 1.00 96.69 104 GLU A CA 1
ATOM 831 C C . GLU A 1 104 ? -11.526 5.616 -6.761 1.00 96.69 104 GLU A C 1
ATOM 833 O O . GLU A 1 104 ? -12.651 5.303 -7.154 1.00 96.69 104 GLU A O 1
ATOM 838 N N . ALA A 1 105 ? -10.447 4.898 -7.101 1.00 96.31 105 ALA A N 1
ATOM 839 C CA . ALA A 1 105 ? -10.513 3.704 -7.949 1.00 96.31 105 ALA A CA 1
ATOM 840 C C . ALA A 1 105 ? -11.386 2.576 -7.356 1.00 96.31 105 ALA A C 1
ATOM 842 O O . ALA A 1 105 ? -11.787 1.669 -8.086 1.00 96.31 105 ALA A O 1
ATOM 843 N N . PHE A 1 106 ? -11.708 2.650 -6.060 1.00 97.38 106 PHE A N 1
ATOM 844 C CA . PHE A 1 106 ? -12.546 1.699 -5.327 1.00 97.38 106 PHE A CA 1
ATOM 845 C C . PHE A 1 106 ? -13.842 2.322 -4.799 1.00 97.38 106 PHE A C 1
ATOM 847 O O . PHE A 1 106 ? -14.532 1.699 -3.991 1.00 97.38 106 PHE A O 1
ATOM 854 N N . ASN A 1 107 ? -14.211 3.516 -5.275 1.00 97.12 107 ASN A N 1
ATOM 855 C CA . ASN A 1 107 ? -15.371 4.273 -4.791 1.00 97.12 107 ASN A CA 1
ATOM 856 C C . ASN A 1 107 ? -15.308 4.547 -3.274 1.00 97.12 107 ASN A C 1
ATOM 858 O O . ASN A 1 107 ? -16.318 4.420 -2.568 1.00 97.12 107 ASN A O 1
ATOM 862 N N . LEU A 1 108 ? -14.109 4.867 -2.781 1.00 97.19 108 LEU A N 1
ATOM 863 C CA . LEU A 1 108 ? -13.874 5.355 -1.426 1.00 97.19 108 LEU A CA 1
ATOM 864 C C . LEU A 1 108 ? -13.686 6.872 -1.487 1.00 97.19 108 LEU A C 1
ATOM 866 O O . LEU A 1 108 ? -12.854 7.357 -2.255 1.00 97.19 108 LEU A O 1
ATOM 870 N N . ASP A 1 109 ? -14.460 7.603 -0.691 1.00 95.69 109 ASP A N 1
ATOM 871 C CA . ASP A 1 109 ? -14.195 9.015 -0.417 1.00 95.69 109 ASP A CA 1
ATOM 872 C C . ASP A 1 109 ? -13.119 9.167 0.679 1.00 95.69 109 ASP A C 1
ATOM 874 O O . ASP A 1 109 ? -12.566 8.181 1.170 1.00 95.69 109 ASP A O 1
ATOM 878 N N . GLU A 1 110 ? -12.788 10.402 1.064 1.00 93.88 110 GLU A N 1
ATOM 879 C CA . GLU A 1 110 ? -11.770 10.665 2.093 1.00 93.88 110 GLU A CA 1
ATOM 880 C C . GLU A 1 110 ? -12.102 10.015 3.449 1.00 93.88 110 GLU A C 1
ATOM 882 O O . GLU A 1 110 ? -11.204 9.528 4.143 1.00 93.88 110 GLU A O 1
ATOM 887 N N . ALA A 1 111 ? -13.385 9.987 3.826 1.00 93.12 111 ALA A N 1
ATOM 888 C CA . ALA A 1 111 ? -13.836 9.436 5.100 1.00 93.12 111 ALA A CA 1
ATOM 889 C C . ALA A 1 111 ? -13.776 7.903 5.094 1.00 93.12 111 ALA A C 1
ATOM 891 O O . ALA A 1 111 ? -13.308 7.294 6.057 1.00 93.12 111 ALA A O 1
ATOM 892 N N . ASP A 1 112 ? -14.187 7.277 3.994 1.00 96.56 112 ASP A N 1
ATOM 893 C CA . ASP A 1 112 ? -14.048 5.841 3.783 1.00 96.56 112 ASP A CA 1
ATOM 894 C C . ASP A 1 112 ? -12.569 5.430 3.735 1.00 96.56 112 ASP A C 1
ATOM 896 O O . ASP A 1 112 ? -12.187 4.410 4.319 1.00 96.56 112 ASP A O 1
ATOM 900 N N . ALA A 1 113 ? -11.724 6.215 3.059 1.00 96.50 113 ALA A N 1
ATOM 901 C CA . ALA A 1 113 ? -10.305 5.918 2.898 1.00 96.50 113 ALA A CA 1
ATOM 902 C C . ALA A 1 113 ? -9.585 5.834 4.248 1.00 96.50 113 ALA A C 1
ATOM 904 O O . ALA A 1 113 ? -8.819 4.897 4.459 1.00 96.50 113 ALA A O 1
ATOM 905 N N . LEU A 1 114 ? -9.895 6.736 5.186 1.00 94.62 114 LEU A N 1
ATOM 906 C CA . LEU A 1 114 ? -9.362 6.728 6.554 1.00 94.62 114 LEU A CA 1
ATOM 907 C C . LEU A 1 114 ? -9.465 5.345 7.221 1.00 94.62 114 LEU A C 1
ATOM 909 O O . LEU A 1 114 ? -8.523 4.881 7.863 1.00 94.62 114 LEU A O 1
ATOM 913 N N . SER A 1 115 ? -10.601 4.665 7.064 1.00 96.88 115 SER A N 1
ATOM 914 C CA . SER A 1 115 ? -10.819 3.342 7.654 1.00 96.88 115 SER A CA 1
ATOM 915 C C . SER A 1 115 ? -10.308 2.192 6.792 1.00 96.88 115 SER A C 1
ATOM 917 O O . SER A 1 115 ? -9.910 1.166 7.344 1.00 96.88 115 SER A O 1
ATOM 919 N N . ASN A 1 116 ? -10.325 2.340 5.468 1.00 98.19 116 ASN A N 1
ATOM 920 C CA . ASN A 1 116 ? -10.194 1.218 4.537 1.00 98.19 116 ASN A CA 1
ATOM 921 C C . ASN A 1 116 ? -8.884 1.190 3.744 1.00 98.19 116 ASN A C 1
ATOM 923 O O . ASN A 1 116 ? -8.647 0.208 3.046 1.00 98.19 116 ASN A O 1
ATOM 927 N N . VAL A 1 117 ? -8.038 2.219 3.831 1.00 98.38 117 VAL A N 1
ATOM 928 C CA . VAL A 1 117 ? -6.774 2.306 3.085 1.00 98.38 117 VAL A CA 1
ATOM 929 C C . VAL A 1 117 ? -5.573 2.200 4.026 1.00 98.38 117 VAL A C 1
ATOM 931 O O . VAL A 1 117 ? -5.476 2.918 5.022 1.00 98.38 117 VAL A O 1
ATOM 934 N N . LEU A 1 118 ? -4.633 1.326 3.667 1.00 98.19 118 LEU A N 1
ATOM 935 C CA . LEU A 1 118 ? -3.298 1.223 4.255 1.00 98.19 118 LEU A CA 1
ATOM 936 C C . LEU A 1 118 ? -2.256 1.527 3.176 1.00 98.19 118 LEU A C 1
ATOM 938 O O . LEU A 1 118 ? -2.312 0.963 2.085 1.00 98.19 118 LEU A O 1
ATOM 942 N N . VAL A 1 119 ? -1.295 2.395 3.476 1.00 98.06 119 VAL A N 1
ATOM 943 C CA . VAL A 1 119 ? -0.179 2.721 2.577 1.00 98.06 119 VAL A CA 1
ATOM 944 C C . VAL A 1 119 ? 1.085 2.035 3.070 1.00 98.06 119 VAL A C 1
ATOM 946 O O . VAL A 1 119 ? 1.376 2.089 4.259 1.00 98.06 119 VAL A O 1
ATOM 949 N N . ILE A 1 120 ? 1.844 1.413 2.170 1.00 97.69 120 ILE A N 1
ATOM 950 C CA . ILE A 1 120 ? 3.107 0.735 2.471 1.00 97.69 120 ILE A CA 1
ATOM 951 C C . ILE A 1 120 ? 4.179 1.257 1.523 1.00 97.69 120 ILE A C 1
ATOM 953 O O . ILE A 1 120 ? 4.044 1.119 0.303 1.00 97.69 120 ILE A O 1
ATOM 957 N N . ALA A 1 121 ? 5.245 1.831 2.079 1.00 96.62 121 ALA A N 1
ATOM 958 C CA . ALA A 1 121 ? 6.381 2.297 1.293 1.00 96.62 121 ALA A CA 1
ATOM 959 C C . ALA A 1 121 ? 7.686 2.346 2.096 1.00 96.62 121 ALA A C 1
ATOM 961 O O . ALA A 1 121 ? 7.683 2.335 3.332 1.00 96.62 121 ALA A O 1
ATOM 962 N N . ASN A 1 122 ? 8.811 2.429 1.384 1.00 94.94 122 ASN A N 1
ATOM 963 C CA . ASN A 1 122 ? 10.136 2.501 1.993 1.00 94.94 122 ASN A CA 1
ATOM 964 C C . ASN A 1 122 ? 10.685 3.927 2.143 1.00 94.94 122 ASN A C 1
ATOM 966 O O . ASN A 1 122 ? 11.597 4.121 2.948 1.00 94.94 122 ASN A O 1
ATOM 970 N N . GLN A 1 123 ? 10.182 4.918 1.395 1.00 92.75 123 GLN A N 1
ATOM 971 C CA . GLN A 1 123 ? 10.695 6.289 1.461 1.00 92.75 123 GLN A CA 1
ATOM 972 C C . GLN A 1 123 ? 9.756 7.210 2.239 1.00 92.75 123 GLN A C 1
ATOM 974 O O . GLN A 1 123 ? 8.540 7.184 2.082 1.00 92.75 123 GLN A O 1
ATOM 979 N N . ALA A 1 124 ? 10.332 8.120 3.027 1.00 91.00 124 ALA A N 1
ATOM 980 C CA . ALA A 1 124 ? 9.555 9.146 3.726 1.00 91.00 124 ALA A CA 1
ATOM 981 C C . ALA A 1 124 ? 8.791 10.064 2.752 1.00 91.00 124 ALA A C 1
ATOM 983 O O . ALA A 1 124 ? 7.699 10.520 3.056 1.00 91.00 124 ALA A O 1
ATOM 984 N N . SER A 1 125 ? 9.331 10.297 1.551 1.00 91.19 125 SER A N 1
ATOM 985 C CA . SER A 1 125 ? 8.665 11.073 0.497 1.00 91.19 125 SER A CA 1
ATOM 986 C C . SER A 1 125 ? 7.426 10.393 -0.094 1.00 91.19 125 SER A C 1
ATOM 988 O O . SER A 1 125 ? 6.756 11.004 -0.923 1.00 91.19 125 SER A O 1
ATOM 990 N N . ASP A 1 126 ? 7.120 9.159 0.307 1.00 93.31 126 ASP A N 1
ATOM 991 C CA . ASP A 1 126 ? 5.892 8.458 -0.068 1.00 93.31 126 ASP A CA 1
ATOM 992 C C . ASP A 1 126 ? 4.735 8.723 0.899 1.00 93.31 126 ASP A C 1
ATOM 994 O O . ASP A 1 126 ? 3.642 8.191 0.694 1.00 93.31 126 ASP A O 1
ATOM 998 N N . GLU A 1 127 ? 4.965 9.539 1.931 1.00 93.25 127 GLU A N 1
ATOM 999 C CA . GLU A 1 127 ? 3.969 9.926 2.924 1.00 93.25 127 GLU A CA 1
ATOM 1000 C C . GLU A 1 127 ? 2.704 10.518 2.257 1.00 93.25 127 GLU A C 1
ATOM 1002 O O . GLU A 1 127 ? 2.818 11.362 1.357 1.00 93.25 127 GLU A O 1
ATOM 1007 N N . PRO A 1 128 ? 1.492 10.077 2.650 1.00 93.31 128 PRO A N 1
ATOM 1008 C CA . PRO A 1 128 ? 0.238 10.626 2.136 1.00 93.31 128 PRO A CA 1
ATOM 1009 C C . PRO A 1 128 ? 0.060 12.106 2.479 1.00 93.31 128 PRO A C 1
ATOM 1011 O O . PRO A 1 128 ? 0.165 12.485 3.634 1.00 93.31 128 PRO A O 1
ATOM 1014 N N . VAL A 1 129 ? -0.272 12.958 1.506 1.00 92.38 129 VAL A N 1
ATOM 1015 C CA . VAL A 1 129 ? -0.469 14.407 1.770 1.00 92.38 129 VAL A CA 1
ATOM 1016 C C . VAL A 1 129 ? -1.920 14.862 1.739 1.00 92.38 129 VAL A C 1
ATOM 1018 O O . VAL A 1 129 ? -2.236 15.964 2.181 1.00 92.38 129 VAL A O 1
ATOM 1021 N N . ASP A 1 130 ? -2.805 14.044 1.178 1.00 90.75 130 ASP A N 1
ATOM 1022 C CA . ASP A 1 130 ? -4.195 14.403 0.901 1.00 90.75 130 ASP A CA 1
ATOM 1023 C C . ASP A 1 130 ? -5.217 13.525 1.623 1.00 90.75 130 ASP A C 1
ATOM 1025 O O . ASP A 1 130 ? -6.404 13.826 1.569 1.00 90.75 130 ASP A O 1
ATOM 1029 N N . LEU A 1 131 ? -4.778 12.477 2.322 1.00 89.94 131 LEU A N 1
ATOM 1030 C CA . LEU A 1 131 ? -5.649 11.556 3.042 1.00 89.94 131 LEU A CA 1
ATOM 1031 C C . LEU A 1 131 ? -5.138 11.286 4.453 1.00 89.94 131 LEU A C 1
ATOM 1033 O O . LEU A 1 131 ? -3.939 11.141 4.658 1.00 89.94 131 LEU A O 1
ATOM 1037 N N . GLY A 1 132 ? -6.080 11.124 5.386 1.00 89.44 132 GLY A N 1
ATOM 1038 C CA . GLY A 1 132 ? -5.864 10.769 6.791 1.00 89.44 132 GLY A CA 1
ATOM 1039 C C . GLY A 1 132 ? -5.392 9.332 7.060 1.00 89.44 132 GLY A C 1
ATOM 1040 O O . GLY A 1 132 ? -5.711 8.799 8.112 1.00 89.44 132 GLY A O 1
ATOM 1041 N N . VAL A 1 133 ? -4.777 8.637 6.107 1.00 94.69 133 VAL A N 1
ATOM 1042 C CA . VAL A 1 133 ? -4.644 7.166 6.138 1.00 94.69 133 VAL A CA 1
ATOM 1043 C C . VAL A 1 133 ? -3.471 6.681 6.991 1.00 94.69 133 VAL A C 1
ATOM 1045 O O . VAL A 1 133 ? -2.551 7.433 7.319 1.00 94.69 133 VAL A O 1
ATOM 1048 N N . VAL A 1 134 ? -3.491 5.392 7.344 1.00 95.38 134 VAL A N 1
ATOM 1049 C CA . VAL A 1 134 ? -2.348 4.751 8.006 1.00 95.38 134 VAL A CA 1
ATOM 1050 C C . VAL A 1 134 ? -1.237 4.547 6.981 1.00 95.38 134 VAL A C 1
ATOM 1052 O O . VAL A 1 134 ? -1.437 3.900 5.951 1.00 95.38 134 VAL A O 1
ATOM 1055 N N . PHE A 1 135 ? -0.060 5.081 7.284 1.00 95.62 135 PHE A N 1
ATOM 1056 C CA . PHE A 1 135 ? 1.160 4.922 6.512 1.00 95.62 135 PHE A CA 1
ATOM 1057 C C . PHE A 1 135 ? 2.149 4.035 7.266 1.00 95.62 135 PHE A C 1
ATOM 1059 O O . PHE A 1 135 ? 2.656 4.380 8.335 1.00 95.62 135 PHE A O 1
ATOM 1066 N N . LEU A 1 136 ? 2.420 2.871 6.691 1.00 95.00 136 LEU A N 1
ATOM 1067 C CA . LEU A 1 136 ? 3.472 1.970 7.113 1.00 95.00 136 LEU A CA 1
ATOM 1068 C C . LEU A 1 136 ? 4.762 2.321 6.371 1.00 95.00 136 LEU A C 1
ATOM 1070 O O . LEU A 1 136 ? 4.918 2.019 5.186 1.00 95.00 136 LEU A O 1
ATOM 1074 N N . HIS A 1 137 ? 5.683 2.942 7.100 1.00 94.19 137 HIS A N 1
ATOM 1075 C CA . HIS A 1 137 ? 6.985 3.339 6.589 1.00 94.19 137 HIS A CA 1
ATOM 1076 C C . HIS A 1 137 ? 8.054 2.362 7.077 1.00 94.19 137 HIS A C 1
ATOM 1078 O O . HIS A 1 137 ? 8.380 2.318 8.268 1.00 94.19 137 HIS A O 1
ATOM 1084 N N . ASP A 1 138 ? 8.623 1.600 6.145 1.00 91.94 138 ASP A N 1
ATOM 1085 C CA . ASP A 1 138 ? 9.661 0.613 6.438 1.00 91.94 138 ASP A CA 1
ATOM 1086 C C . ASP A 1 138 ? 10.964 0.924 5.696 1.00 91.94 138 ASP A C 1
ATOM 1088 O O . ASP A 1 138 ? 11.162 0.570 4.531 1.00 91.94 138 ASP A O 1
ATOM 1092 N N . ARG A 1 139 ? 11.885 1.580 6.405 1.00 91.00 139 ARG A N 1
ATOM 1093 C CA . ARG A 1 139 ? 13.178 2.024 5.859 1.00 91.00 139 ARG A CA 1
ATOM 1094 C C . ARG A 1 139 ? 14.121 0.880 5.506 1.00 91.00 139 ARG A C 1
ATOM 1096 O O . ARG A 1 139 ? 15.060 1.098 4.746 1.00 91.00 139 ARG A O 1
ATOM 1103 N N . ARG A 1 140 ? 13.868 -0.322 6.027 1.00 89.38 140 ARG A N 1
ATOM 1104 C CA . ARG A 1 140 ? 14.661 -1.524 5.739 1.00 89.38 140 ARG A CA 1
ATOM 1105 C C . ARG A 1 140 ? 14.478 -1.998 4.295 1.00 89.38 140 ARG A C 1
ATOM 1107 O O . ARG A 1 140 ? 15.236 -2.836 3.812 1.00 89.38 140 ARG A O 1
ATOM 1114 N N . GLY A 1 141 ? 13.480 -1.466 3.575 1.00 89.69 141 GLY A N 1
ATOM 1115 C CA . GLY A 1 141 ? 13.273 -1.776 2.164 1.00 89.69 141 GLY A CA 1
ATOM 1116 C C . GLY A 1 141 ? 13.162 -3.285 1.961 1.00 89.69 141 GLY A C 1
ATOM 1117 O O . GLY A 1 141 ? 12.418 -3.944 2.683 1.00 89.69 141 GLY A O 1
ATOM 1118 N N . LEU A 1 142 ? 13.901 -3.844 1.002 1.00 92.62 142 LEU A N 1
ATOM 1119 C CA . LEU A 1 142 ? 13.805 -5.251 0.581 1.00 92.62 142 LEU A CA 1
ATOM 1120 C C . LEU A 1 142 ? 14.344 -6.287 1.580 1.00 92.62 142 LEU A C 1
ATOM 1122 O O . LEU A 1 142 ? 14.204 -7.484 1.327 1.00 92.62 142 LEU A O 1
ATOM 1126 N N . GLU A 1 143 ? 14.938 -5.863 2.694 1.00 92.38 143 GLU A N 1
ATOM 1127 C CA . GLU A 1 143 ? 15.463 -6.772 3.725 1.00 92.38 143 GLU A CA 1
ATOM 1128 C C . GLU A 1 143 ? 14.345 -7.526 4.465 1.00 92.38 143 GLU A C 1
ATOM 1130 O O . GLU A 1 143 ? 14.561 -8.594 5.038 1.00 92.38 143 GLU A O 1
ATOM 1135 N N . VAL A 1 144 ? 13.125 -6.994 4.396 1.00 90.75 144 VAL A N 1
ATOM 1136 C CA . VAL A 1 144 ? 11.964 -7.440 5.167 1.00 90.75 144 VAL A CA 1
ATOM 1137 C C . VAL A 1 144 ? 11.060 -8.347 4.341 1.00 90.75 144 VAL A C 1
ATOM 1139 O O . VAL A 1 144 ? 10.781 -8.091 3.165 1.00 90.75 144 VAL A O 1
ATOM 1142 N N . SER A 1 145 ? 10.554 -9.418 4.952 1.00 95.19 145 SER A N 1
ATOM 1143 C CA . SER A 1 145 ? 9.581 -10.290 4.288 1.00 95.19 145 SER A CA 1
ATOM 1144 C C . SER A 1 145 ? 8.232 -9.587 4.135 1.00 95.19 145 SER A C 1
ATOM 1146 O O . SER A 1 145 ? 7.738 -8.954 5.066 1.00 95.19 145 SER A O 1
ATOM 1148 N N . ALA A 1 146 ? 7.565 -9.772 2.994 1.00 96.81 146 ALA A N 1
ATOM 1149 C CA . ALA A 1 146 ? 6.201 -9.277 2.799 1.00 96.81 146 ALA A CA 1
ATOM 1150 C C . ALA A 1 146 ? 5.185 -9.881 3.791 1.00 96.81 146 ALA A C 1
ATOM 1152 O O . ALA A 1 146 ? 4.102 -9.327 3.972 1.00 96.81 146 ALA A O 1
ATOM 1153 N N . PHE A 1 147 ? 5.519 -10.991 4.462 1.00 95.81 147 PHE A N 1
ATOM 1154 C CA . PHE A 1 147 ? 4.688 -11.531 5.540 1.00 95.81 147 PHE A CA 1
ATOM 1155 C C . PHE A 1 147 ? 4.622 -10.630 6.771 1.00 95.81 147 PHE A C 1
ATOM 1157 O O . PHE A 1 147 ? 3.643 -10.705 7.509 1.00 95.81 147 PHE A O 1
ATOM 1164 N N . GLU A 1 148 ? 5.622 -9.789 7.030 1.00 94.00 148 GLU A N 1
ATOM 1165 C CA . GLU A 1 148 ? 5.521 -8.802 8.113 1.00 94.00 148 GLU A CA 1
ATOM 1166 C C . GLU A 1 148 ? 4.421 -7.785 7.794 1.00 94.00 148 GLU A C 1
ATOM 1168 O O . GLU A 1 148 ? 3.583 -7.500 8.644 1.00 94.00 148 GLU A O 1
ATOM 1173 N N . TYR A 1 149 ? 4.336 -7.334 6.541 1.00 95.31 149 TYR A N 1
ATOM 1174 C CA . TYR A 1 149 ? 3.285 -6.424 6.084 1.00 95.31 149 TYR A CA 1
ATOM 1175 C C . TYR A 1 149 ? 1.892 -7.052 6.124 1.00 95.31 149 TYR A C 1
ATOM 1177 O O . TYR A 1 149 ? 0.943 -6.397 6.548 1.00 95.31 149 TYR A O 1
ATOM 1185 N N . GLU A 1 150 ? 1.774 -8.329 5.744 1.00 95.88 150 GLU A N 1
ATOM 1186 C CA . GLU A 1 150 ? 0.530 -9.093 5.902 1.00 95.88 150 GLU A CA 1
ATOM 1187 C C . GLU A 1 150 ? 0.085 -9.116 7.374 1.00 95.88 150 GLU A C 1
ATOM 1189 O O . GLU A 1 150 ? -1.045 -8.746 7.685 1.00 95.88 150 GLU A O 1
ATOM 1194 N N . GLN A 1 151 ? 0.971 -9.523 8.290 1.00 94.56 151 GLN A N 1
ATOM 1195 C CA . GLN A 1 151 ? 0.652 -9.634 9.720 1.00 94.56 151 GLN A CA 1
ATOM 1196 C C . GLN A 1 151 ? 0.251 -8.290 10.330 1.00 94.56 151 GLN A C 1
ATOM 1198 O O . GLN A 1 151 ? -0.643 -8.220 11.168 1.00 94.56 151 GLN A O 1
ATOM 1203 N N . VAL A 1 152 ? 0.906 -7.222 9.894 1.00 94.38 152 VAL A N 1
ATOM 1204 C CA . VAL A 1 152 ? 0.602 -5.854 10.293 1.00 94.38 152 VAL A CA 1
ATOM 1205 C C . VAL A 1 152 ? -0.775 -5.413 9.812 1.00 94.38 152 VAL A C 1
ATOM 1207 O O . VAL A 1 152 ? -1.556 -4.904 10.615 1.00 94.38 152 VAL A O 1
ATOM 1210 N N . ALA A 1 153 ? -1.079 -5.603 8.526 1.00 96.31 153 ALA A N 1
ATOM 1211 C CA . ALA A 1 153 ? -2.371 -5.234 7.958 1.00 96.31 153 ALA A CA 1
ATOM 1212 C C . ALA A 1 153 ? -3.506 -5.963 8.689 1.00 96.31 153 ALA A C 1
ATOM 1214 O O . ALA A 1 153 ? -4.479 -5.335 9.101 1.00 96.31 153 ALA A O 1
ATOM 1215 N N . GLU A 1 154 ? -3.323 -7.259 8.944 1.00 96.50 154 GLU A N 1
ATOM 1216 C CA . GLU A 1 154 ? -4.257 -8.084 9.710 1.00 96.50 154 GLU A CA 1
ATOM 1217 C C . GLU A 1 154 ? -4.415 -7.599 11.149 1.00 96.50 154 GLU A C 1
ATOM 1219 O O . GLU A 1 154 ? -5.534 -7.406 11.612 1.00 96.50 154 GLU A O 1
ATOM 1224 N N . ALA A 1 155 ? -3.313 -7.335 11.853 1.00 94.88 155 ALA A N 1
ATOM 1225 C CA . ALA A 1 155 ? -3.371 -6.869 13.231 1.00 94.88 155 ALA A CA 1
ATOM 1226 C C . ALA A 1 155 ? -4.101 -5.526 13.352 1.00 94.88 155 ALA A C 1
ATOM 1228 O O . ALA A 1 155 ? -4.914 -5.354 14.262 1.00 94.88 155 ALA A O 1
ATOM 1229 N N . LEU A 1 156 ? -3.842 -4.584 12.440 1.00 95.44 156 LEU A N 1
ATOM 1230 C CA . LEU A 1 156 ? -4.565 -3.313 12.381 1.00 95.44 156 LEU A CA 1
ATOM 1231 C C . LEU A 1 156 ? -6.051 -3.546 12.097 1.00 95.44 156 LEU A C 1
ATOM 1233 O O . LEU A 1 156 ? -6.906 -2.979 12.773 1.00 95.44 156 LEU A O 1
ATOM 1237 N N . TRP A 1 157 ? -6.371 -4.400 11.128 1.00 97.19 157 TRP A N 1
ATOM 1238 C CA . TRP A 1 157 ? -7.751 -4.660 10.740 1.00 97.19 157 TRP A CA 1
ATOM 1239 C C . TRP A 1 157 ? -8.563 -5.339 11.852 1.00 97.19 157 TRP A C 1
ATOM 1241 O O . TRP A 1 157 ? -9.663 -4.891 12.179 1.00 97.19 157 TRP A O 1
ATOM 1251 N N . GLU A 1 158 ? -8.012 -6.387 12.467 1.00 96.25 158 GLU A N 1
ATOM 1252 C CA . GLU A 1 158 ? -8.647 -7.150 13.544 1.00 96.25 158 GLU A CA 1
ATOM 1253 C C . GLU A 1 158 ? -8.813 -6.313 14.814 1.00 96.25 158 GLU A C 1
ATOM 1255 O O . GLU A 1 158 ? -9.903 -6.260 15.382 1.00 96.25 158 GLU A O 1
ATOM 1260 N N . ARG A 1 159 ? -7.753 -5.624 15.262 1.00 95.38 159 ARG A N 1
ATOM 1261 C CA . ARG A 1 159 ? -7.814 -4.786 16.474 1.00 95.38 159 ARG A CA 1
ATOM 1262 C C . ARG A 1 159 ? -8.646 -3.531 16.278 1.00 95.38 159 ARG A C 1
ATOM 1264 O O . ARG A 1 159 ? -9.233 -3.047 17.237 1.00 95.38 159 ARG A O 1
ATOM 1271 N N . GLY A 1 160 ? -8.707 -3.030 15.051 1.00 96.44 160 GLY A N 1
ATOM 1272 C CA . GLY A 1 160 ? -9.552 -1.909 14.675 1.00 96.44 160 GLY 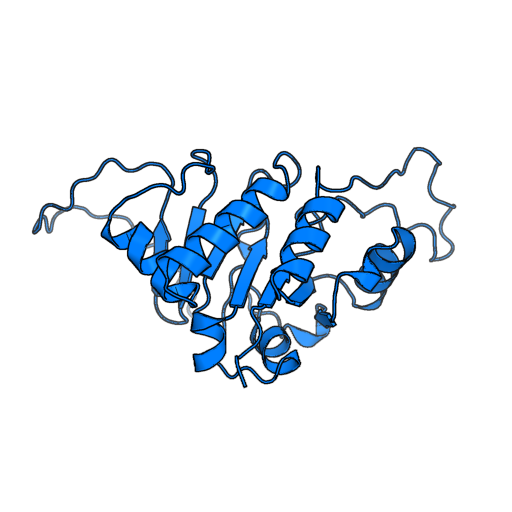A CA 1
ATOM 1273 C C . GLY A 1 160 ? -11.006 -2.278 14.407 1.00 96.44 160 GLY A C 1
ATOM 1274 O O . GLY A 1 160 ? -11.770 -1.402 13.997 1.00 96.44 160 GLY A O 1
ATOM 1275 N N . GLU A 1 161 ? -11.389 -3.546 14.591 1.00 96.88 161 GLU A N 1
ATOM 1276 C CA . GLU A 1 161 ? -12.739 -4.050 14.324 1.00 96.88 161 GLU A CA 1
ATOM 1277 C C . GLU A 1 161 ? -13.218 -3.637 12.922 1.00 96.88 161 GLU A C 1
ATOM 1279 O O . GLU A 1 161 ? -14.270 -3.019 12.749 1.00 96.88 161 GLU A O 1
ATOM 1284 N N . GLY A 1 162 ? -12.385 -3.886 11.911 1.00 96.50 162 GLY A N 1
ATOM 1285 C CA . GLY A 1 162 ? -12.681 -3.531 10.526 1.00 96.50 162 GLY A CA 1
ATOM 1286 C C . GLY A 1 162 ? -12.287 -2.111 10.110 1.00 96.50 162 GLY A C 1
ATOM 1287 O O . GLY A 1 162 ? -12.951 -1.512 9.268 1.00 96.50 162 GLY A O 1
ATOM 1288 N N . SER A 1 163 ? -11.261 -1.523 10.730 1.00 97.44 163 SER A N 1
ATOM 1289 C CA . SER A 1 163 ? -10.748 -0.201 10.351 1.00 97.44 163 SER A CA 1
ATOM 1290 C C . SER A 1 163 ? -9.260 -0.085 10.648 1.00 97.44 163 SER A C 1
ATOM 1292 O O . SER A 1 163 ? -8.865 -0.133 11.810 1.00 97.44 163 SER A O 1
ATOM 1294 N N . PHE A 1 164 ? -8.445 0.225 9.639 1.00 96.56 164 PHE A N 1
ATOM 1295 C CA . PHE A 1 164 ? -7.010 0.458 9.839 1.00 96.56 164 PHE A CA 1
ATOM 1296 C C . PHE A 1 164 ? -6.737 1.608 10.810 1.00 96.56 164 PHE A C 1
ATOM 1298 O O . PHE A 1 164 ? -5.928 1.445 11.717 1.00 96.56 164 PHE A O 1
ATOM 1305 N N . LYS A 1 165 ? -7.464 2.729 10.684 1.00 95.62 165 LYS A N 1
ATOM 1306 C CA . LYS A 1 165 ? -7.386 3.861 11.622 1.00 95.62 165 LYS A CA 1
ATOM 1307 C C . LYS A 1 165 ? -7.603 3.456 13.080 1.00 95.62 165 LYS A C 1
ATOM 1309 O O . LYS A 1 165 ? -6.740 3.711 13.906 1.00 95.62 165 LYS A O 1
ATOM 1314 N N . ARG A 1 166 ? -8.725 2.796 13.397 1.00 95.50 166 ARG A N 1
ATOM 1315 C CA . ARG A 1 166 ? -8.993 2.333 14.771 1.00 95.50 166 ARG A CA 1
ATOM 1316 C C . ARG A 1 166 ? -7.956 1.317 15.247 1.00 95.50 166 ARG A C 1
ATOM 1318 O O . ARG A 1 166 ? -7.611 1.308 16.421 1.00 95.50 166 ARG A O 1
ATOM 1325 N N . GLY A 1 167 ? -7.448 0.481 14.342 1.00 95.31 167 GLY A N 1
ATOM 1326 C CA . GLY A 1 167 ? -6.348 -0.432 14.635 1.00 95.31 167 GLY A CA 1
ATOM 1327 C C . GLY A 1 167 ? -5.089 0.314 15.049 1.00 95.31 167 GLY A C 1
ATOM 1328 O O . GLY A 1 167 ? -4.484 -0.016 16.065 1.00 95.31 167 GLY A O 1
ATOM 1329 N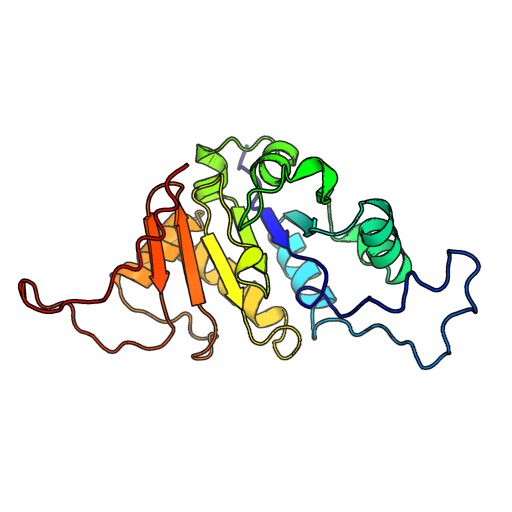 N . PHE A 1 168 ? -4.726 1.348 14.289 1.00 93.31 168 PHE A N 1
ATOM 1330 C CA . PHE A 1 168 ? -3.616 2.234 14.615 1.00 93.31 168 PHE A CA 1
ATOM 1331 C C . PHE A 1 168 ? -3.834 2.905 15.975 1.00 93.31 168 PHE A C 1
ATOM 1333 O O . PHE A 1 168 ? -2.962 2.796 16.833 1.00 93.31 168 PHE A O 1
ATOM 1340 N N . ASP A 1 169 ? -5.006 3.506 16.199 1.00 91.81 169 ASP A N 1
ATOM 1341 C CA . ASP A 1 169 ? -5.352 4.185 17.455 1.00 91.81 169 ASP A CA 1
ATOM 1342 C C . ASP A 1 169 ? -5.221 3.238 18.653 1.00 91.81 169 ASP A C 1
ATOM 1344 O O . ASP A 1 169 ? -4.600 3.581 19.654 1.00 91.81 169 ASP A O 1
ATOM 1348 N N . PHE A 1 170 ? -5.702 1.998 18.524 1.00 91.75 170 PHE A N 1
ATOM 1349 C CA . PHE A 1 170 ? -5.562 0.981 19.564 1.00 91.75 170 PHE A CA 1
ATOM 1350 C C . PHE A 1 170 ? -4.095 0.723 19.934 1.00 91.75 170 PHE A C 1
ATOM 1352 O O . PHE A 1 170 ? -3.746 0.687 21.118 1.00 91.75 170 PHE A O 1
ATOM 1359 N N . PHE A 1 171 ? -3.217 0.520 18.949 1.00 87.31 171 PHE A N 1
ATOM 1360 C CA . PHE A 1 171 ? -1.796 0.287 19.222 1.00 87.31 171 PHE A CA 1
ATOM 1361 C C . PHE A 1 171 ? -1.103 1.548 19.753 1.00 87.31 171 PHE A C 1
ATOM 1363 O O . PHE A 1 171 ? -0.288 1.434 20.670 1.00 87.31 171 PHE A O 1
ATOM 1370 N N . PHE A 1 172 ? -1.475 2.727 19.243 1.00 84.50 172 PHE A N 1
ATOM 1371 C CA . PHE A 1 172 ? -0.970 4.025 19.692 1.00 84.50 172 PHE A CA 1
ATOM 1372 C C . PHE A 1 172 ? -1.286 4.256 21.173 1.00 84.50 172 PHE A C 1
ATOM 1374 O O . PHE A 1 172 ? -0.384 4.439 21.989 1.00 84.50 172 PHE A O 1
ATOM 1381 N N . GLU A 1 173 ? -2.563 4.178 21.541 1.00 84.81 173 GLU A N 1
ATOM 1382 C CA . GLU A 1 173 ? -3.055 4.468 22.890 1.00 84.81 173 GLU A CA 1
ATOM 1383 C C . GLU A 1 173 ? -2.557 3.457 23.923 1.00 84.81 173 GLU A C 1
ATOM 1385 O O . GLU A 1 173 ? -2.260 3.810 25.066 1.00 84.81 173 GLU A O 1
ATOM 1390 N N . THR A 1 174 ? -2.454 2.183 23.536 1.00 82.44 174 THR A N 1
ATOM 1391 C CA . THR A 1 174 ? -2.029 1.120 24.457 1.00 82.44 174 THR A CA 1
ATOM 1392 C C . THR A 1 174 ? -0.513 0.969 24.550 1.00 82.44 174 THR A C 1
ATOM 1394 O O . THR A 1 174 ? -0.037 0.221 25.408 1.00 82.44 174 THR A O 1
ATOM 1397 N N . GLY A 1 175 ? 0.250 1.621 23.665 1.00 77.88 175 GLY A N 1
ATOM 1398 C CA . GLY A 1 175 ? 1.697 1.433 23.533 1.00 77.88 175 GLY A CA 1
ATOM 1399 C C . GLY A 1 175 ? 2.095 -0.014 23.217 1.00 77.88 175 GLY A C 1
ATOM 1400 O O . GLY A 1 175 ? 3.231 -0.422 23.473 1.00 77.88 175 GLY A O 1
ATOM 1401 N N . ARG A 1 176 ? 1.157 -0.835 22.724 1.00 76.81 176 ARG A N 1
ATOM 1402 C CA . ARG A 1 176 ? 1.424 -2.233 22.376 1.00 76.81 176 ARG A CA 1
ATOM 1403 C C . ARG A 1 176 ? 2.129 -2.286 21.029 1.00 76.81 176 ARG A C 1
ATOM 1405 O O . ARG A 1 176 ? 1.712 -1.645 20.072 1.00 76.81 176 ARG A O 1
ATOM 1412 N N . LYS A 1 177 ? 3.161 -3.121 20.937 1.00 74.31 177 LYS A N 1
ATOM 1413 C CA . LYS A 1 177 ? 3.785 -3.462 19.656 1.00 74.31 177 LYS A CA 1
ATOM 1414 C C . LYS A 1 177 ? 2.941 -4.535 18.964 1.00 74.31 177 LYS A C 1
ATOM 1416 O O . LYS A 1 177 ? 2.449 -5.452 19.629 1.00 74.31 177 LYS A O 1
ATOM 1421 N N . VAL A 1 178 ? 2.798 -4.466 17.640 1.00 73.06 178 VAL A N 1
ATOM 1422 C CA . VAL A 1 178 ? 2.367 -5.645 16.875 1.00 73.06 178 VAL A CA 1
ATOM 1423 C C . VAL A 1 178 ? 3.506 -6.659 16.976 1.00 73.06 178 VAL A C 1
ATOM 1425 O O . VAL A 1 178 ? 4.651 -6.329 16.690 1.00 73.06 178 VAL A O 1
ATOM 1428 N N . SER A 1 179 ? 3.223 -7.872 17.448 1.00 67.19 179 SER A N 1
ATOM 1429 C CA . SER A 1 179 ? 4.247 -8.834 17.895 1.00 67.19 179 SER A CA 1
ATOM 1430 C C . SER A 1 179 ? 5.252 -9.266 1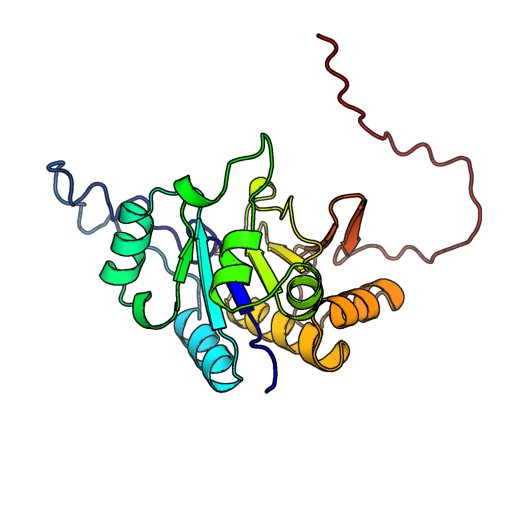6.823 1.00 67.19 179 SER A C 1
ATOM 1432 O O . SER A 1 179 ? 6.283 -9.835 17.163 1.00 67.19 179 SER A O 1
ATOM 1434 N N . CYS A 1 180 ? 4.945 -9.034 15.547 1.00 64.94 180 CYS A N 1
ATOM 1435 C CA . CYS A 1 180 ? 5.812 -9.336 14.411 1.00 64.94 180 CYS A CA 1
ATOM 1436 C C . CYS A 1 180 ? 6.707 -8.165 13.981 1.00 64.94 180 CYS A C 1
ATOM 1438 O O . CYS A 1 180 ? 7.451 -8.313 13.020 1.00 64.94 180 CYS A O 1
ATOM 1440 N N . LEU A 1 181 ? 6.599 -7.005 14.631 1.00 60.81 181 LEU A N 1
ATOM 1441 C CA . LEU A 1 181 ? 7.351 -5.814 14.260 1.00 60.81 181 LEU A CA 1
ATOM 1442 C C . LEU A 1 181 ? 8.689 -5.759 14.973 1.00 60.81 181 LEU A C 1
ATOM 1444 O O . LEU A 1 181 ? 8.760 -5.780 16.204 1.00 60.81 181 LEU A O 1
ATOM 1448 N N . ASP A 1 182 ? 9.732 -5.607 14.172 1.00 59.47 182 ASP A N 1
ATOM 1449 C CA . ASP A 1 182 ? 11.042 -5.183 14.638 1.00 59.47 182 ASP A CA 1
ATOM 1450 C C . ASP A 1 182 ? 11.050 -3.680 14.985 1.00 59.47 182 ASP A C 1
ATOM 1452 O O . ASP A 1 182 ? 10.161 -2.925 14.579 1.00 59.47 182 ASP A O 1
ATOM 1456 N N . GLN A 1 183 ? 12.074 -3.227 15.710 1.00 58.19 183 GLN A N 1
ATOM 1457 C CA . GLN A 1 183 ? 12.208 -1.858 16.226 1.00 58.19 183 GLN A CA 1
ATOM 1458 C C . GLN A 1 183 ? 12.262 -0.764 15.141 1.00 58.19 183 GLN A C 1
ATOM 1460 O O . GLN A 1 183 ? 12.055 0.411 15.444 1.00 58.19 183 GLN A O 1
ATOM 1465 N N . GLU A 1 184 ? 12.507 -1.124 13.881 1.00 57.91 184 GLU A N 1
ATOM 1466 C CA . GLU A 1 184 ? 12.739 -0.170 12.788 1.00 57.91 184 GLU A CA 1
ATOM 1467 C C . GLU A 1 184 ? 11.516 0.101 11.891 1.00 57.91 184 GLU A C 1
ATOM 1469 O O . GLU A 1 184 ? 11.551 1.025 11.072 1.00 57.91 184 GLU A O 1
ATOM 1474 N N . MET A 1 185 ? 10.413 -0.639 12.055 1.00 62.50 185 MET A N 1
ATOM 1475 C CA . MET A 1 185 ? 9.146 -0.325 11.381 1.00 62.50 185 MET A CA 1
ATOM 1476 C C . MET A 1 185 ? 8.364 0.725 12.164 1.00 62.50 185 MET A C 1
ATOM 1478 O O . MET A 1 185 ? 8.089 0.553 13.353 1.00 62.50 185 MET A O 1
ATOM 1482 N N . ASN A 1 186 ? 7.960 1.795 11.478 1.00 64.31 186 ASN A N 1
ATOM 1483 C CA . ASN A 1 186 ? 7.164 2.864 12.069 1.00 64.31 186 ASN A CA 1
ATOM 1484 C C . ASN A 1 186 ? 5.795 2.939 11.392 1.00 64.31 186 ASN A C 1
ATOM 1486 O O . ASN A 1 186 ? 5.686 2.878 10.164 1.00 64.31 186 ASN A O 1
ATOM 1490 N N . PHE A 1 187 ? 4.760 3.125 12.206 1.00 68.44 187 PHE A N 1
ATOM 1491 C CA . PHE A 1 187 ? 3.425 3.462 11.727 1.00 68.44 187 PHE A CA 1
ATOM 1492 C C . PHE A 1 187 ? 3.200 4.931 11.961 1.00 68.44 187 PHE A C 1
ATOM 1494 O O . PHE A 1 187 ? 3.436 5.432 13.063 1.00 68.44 187 PHE A O 1
ATOM 1501 N N . MET A 1 188 ? 2.719 5.604 10.933 1.00 69.50 188 MET A N 1
ATOM 1502 C CA . MET A 1 188 ? 2.335 6.995 11.026 1.00 69.50 188 MET A CA 1
ATOM 1503 C C . MET A 1 188 ? 0.886 7.106 10.597 1.00 69.50 188 MET A C 1
ATOM 1505 O O . MET A 1 188 ? 0.508 6.642 9.523 1.00 69.50 188 MET A O 1
ATOM 1509 N N . LEU A 1 189 ? 0.066 7.703 11.449 1.00 65.94 189 LEU A N 1
ATOM 1510 C CA . LEU A 1 189 ? -1.197 8.243 10.996 1.00 65.94 189 LEU A CA 1
ATOM 1511 C C . LEU A 1 189 ? -0.893 9.617 10.428 1.00 65.94 189 LEU A C 1
ATOM 1513 O O . LEU A 1 189 ? -0.452 10.520 11.145 1.00 65.94 189 LEU A O 1
ATOM 1517 N N . VAL A 1 190 ? -1.118 9.756 9.133 1.00 64.31 190 VAL A N 1
ATOM 1518 C CA . VAL A 1 190 ? -0.793 10.983 8.428 1.00 64.31 190 VAL A CA 1
ATOM 1519 C C . VAL A 1 190 ? -2.099 11.684 8.150 1.00 64.31 190 VAL A C 1
ATOM 1521 O O . VAL A 1 190 ? -2.900 11.201 7.364 1.00 64.31 190 VAL A O 1
ATOM 1524 N N . SER A 1 191 ? -2.357 12.791 8.840 1.00 57.00 191 SER A N 1
ATOM 1525 C CA . SER A 1 191 ? -3.489 13.663 8.536 1.00 57.00 191 SER A CA 1
ATOM 1526 C C . SER A 1 191 ? -2.984 14.969 7.941 1.00 57.00 191 SER A C 1
ATOM 1528 O O . SER A 1 191 ? -1.891 15.424 8.270 1.00 57.00 191 SER A O 1
ATOM 1530 N N . SER A 1 192 ? -3.814 15.641 7.140 1.00 46.41 192 SER A N 1
ATOM 1531 C CA . SER A 1 192 ? -3.497 16.944 6.529 1.00 46.41 192 SER A CA 1
ATOM 1532 C C . SER A 1 192 ? -3.166 18.068 7.530 1.00 46.41 192 SER A C 1
ATOM 1534 O O . SER A 1 192 ? -2.875 19.190 7.117 1.00 46.41 192 SER A O 1
ATOM 1536 N N . LYS A 1 193 ? -3.231 17.803 8.845 1.00 43.41 193 LYS A N 1
ATOM 1537 C CA . LYS A 1 193 ? -2.999 18.780 9.918 1.00 43.41 193 LYS A CA 1
ATOM 1538 C C . LYS A 1 193 ? -2.021 18.321 11.008 1.00 43.41 193 LYS A C 1
ATOM 1540 O O . LYS A 1 193 ? -1.494 19.189 11.698 1.00 43.41 193 LYS A O 1
ATOM 1545 N N . VAL A 1 194 ? -1.779 17.016 11.183 1.00 49.44 194 VAL A N 1
ATOM 1546 C CA . VAL A 1 194 ? -0.913 16.438 12.233 1.00 49.44 194 VAL A CA 1
ATOM 1547 C C . VAL A 1 194 ? -0.392 15.065 11.780 1.00 49.44 194 VAL A C 1
ATOM 1549 O O . VAL A 1 194 ? -1.190 14.237 11.331 1.00 49.44 194 VAL A O 1
ATOM 1552 N N . THR A 1 195 ? 0.912 14.815 11.942 1.00 55.53 195 THR A N 1
ATOM 1553 C CA . THR A 1 195 ? 1.521 13.478 11.824 1.00 55.53 195 THR A CA 1
ATOM 1554 C C . THR A 1 195 ? 1.701 12.897 13.226 1.00 55.53 195 THR A C 1
ATOM 1556 O O . THR A 1 195 ? 2.395 13.489 14.055 1.00 55.53 195 THR A O 1
ATOM 1559 N N . GLU A 1 196 ? 1.083 11.750 13.502 1.00 62.16 196 GLU A N 1
ATOM 1560 C CA . GLU A 1 196 ? 1.267 11.001 14.751 1.00 62.16 196 GLU A CA 1
ATOM 1561 C C . GLU A 1 196 ? 2.063 9.726 14.459 1.00 62.16 196 GLU A C 1
ATOM 1563 O O . GLU A 1 196 ? 1.679 8.938 13.594 1.00 62.16 196 GLU A O 1
ATOM 1568 N N . THR A 1 197 ? 3.175 9.514 15.169 1.00 56.41 197 THR A N 1
ATOM 1569 C CA . THR A 1 197 ? 4.103 8.399 14.915 1.00 56.41 197 THR A CA 1
ATOM 1570 C C . THR A 1 197 ? 4.138 7.434 16.095 1.00 56.41 197 THR A C 1
ATOM 1572 O O . THR A 1 197 ? 4.405 7.845 17.224 1.00 56.41 197 THR A O 1
ATOM 1575 N N . ILE A 1 198 ? 3.962 6.138 15.826 1.00 51.41 198 ILE A N 1
ATOM 1576 C CA . ILE A 1 198 ? 4.354 5.054 16.736 1.00 51.41 198 ILE A CA 1
ATOM 1577 C C . ILE A 1 198 ? 5.716 4.550 16.269 1.00 51.41 198 ILE A C 1
ATOM 1579 O O . ILE A 1 198 ? 5.812 3.939 15.200 1.00 51.41 198 ILE A O 1
ATOM 1583 N N . SER A 1 199 ? 6.760 4.783 17.067 1.00 48.53 199 SER A N 1
ATOM 1584 C CA . SER A 1 199 ? 8.011 4.044 16.919 1.00 48.53 199 SER A CA 1
ATOM 1585 C C . SER A 1 199 ? 7.953 2.762 17.733 1.00 48.53 199 SER A C 1
ATOM 1587 O O . SER A 1 199 ? 7.394 2.715 18.831 1.00 48.53 199 SER A O 1
ATOM 1589 N N . ALA A 1 200 ? 8.586 1.710 17.226 1.00 42.59 200 ALA A N 1
ATOM 1590 C CA . ALA A 1 200 ? 8.718 0.456 17.946 1.00 42.59 200 ALA A CA 1
ATOM 1591 C C . ALA A 1 200 ? 9.720 0.539 19.119 1.00 42.59 200 ALA A C 1
ATOM 1593 O O . ALA A 1 200 ? 10.112 -0.499 19.631 1.00 42.59 200 ALA A O 1
ATOM 1594 N N . ASP A 1 201 ? 10.071 1.736 19.605 1.00 39.69 201 ASP A N 1
ATOM 1595 C CA . ASP A 1 201 ? 10.752 1.970 20.878 1.00 39.69 201 ASP A CA 1
ATOM 1596 C C . ASP A 1 201 ? 10.549 3.421 21.343 1.00 39.69 201 ASP A C 1
ATOM 1598 O O . ASP A 1 201 ? 11.222 4.329 20.867 1.00 39.69 201 ASP A O 1
ATOM 1602 N N . LEU A 1 202 ? 9.653 3.626 22.312 1.00 37.03 202 LEU A N 1
ATOM 1603 C CA . LEU A 1 202 ? 9.852 4.566 23.415 1.00 37.03 202 LEU A CA 1
ATOM 1604 C C . LEU A 1 202 ? 9.083 4.043 24.629 1.00 37.03 202 LEU A C 1
ATOM 1606 O O . LEU A 1 202 ? 7.868 4.176 24.742 1.00 37.03 202 LEU A O 1
ATOM 1610 N N . GLY A 1 203 ? 9.823 3.495 25.590 1.00 36.66 203 GLY A N 1
ATOM 1611 C CA . GLY A 1 203 ? 9.375 3.370 26.973 1.00 36.66 203 GLY A CA 1
ATOM 1612 C C . GLY A 1 203 ? 9.232 4.738 27.646 1.00 36.66 203 GLY A C 1
ATOM 1613 O O . GLY A 1 203 ? 9.844 4.971 28.684 1.00 36.66 203 GLY A O 1
ATOM 1614 N N . TYR A 1 204 ? 8.430 5.640 27.081 1.00 33.09 204 TYR A N 1
ATOM 1615 C CA . TYR A 1 204 ? 7.981 6.845 27.764 1.00 33.09 204 TYR A CA 1
ATOM 1616 C C . TYR A 1 204 ? 6.548 6.638 28.229 1.00 33.09 204 TYR A C 1
ATOM 1618 O O . TYR A 1 204 ? 5.585 6.730 27.475 1.00 33.09 204 TYR A O 1
ATOM 1626 N N . LYS A 1 205 ? 6.422 6.359 29.528 1.00 36.44 205 LYS A N 1
ATOM 1627 C CA . LYS A 1 205 ? 5.184 6.607 30.259 1.00 36.44 205 LYS A CA 1
ATOM 1628 C C . LYS A 1 205 ? 4.770 8.053 29.989 1.00 36.44 205 LYS A C 1
ATOM 1630 O O . LYS A 1 205 ? 5.518 8.970 30.323 1.00 36.44 205 LYS A O 1
ATOM 1635 N N . ASN A 1 206 ? 3.575 8.246 29.444 1.00 38.28 206 ASN A N 1
ATOM 1636 C CA . ASN A 1 206 ? 2.881 9.522 29.516 1.00 38.28 206 ASN A CA 1
ATOM 1637 C C . ASN A 1 206 ? 2.759 9.922 30.996 1.00 38.28 206 ASN A C 1
ATOM 1639 O O . ASN A 1 206 ? 1.982 9.331 31.744 1.00 38.28 206 ASN A O 1
ATOM 1643 N N . SER A 1 207 ? 3.555 10.902 31.426 1.00 32.12 207 SER A N 1
ATOM 1644 C CA . SER A 1 207 ? 3.280 11.692 32.625 1.00 32.12 207 SER A CA 1
ATOM 1645 C C . SER A 1 207 ? 2.687 13.020 32.156 1.00 32.12 207 SER A C 1
ATOM 1647 O O . SER A 1 207 ? 3.280 13.655 31.281 1.00 32.12 207 SER A O 1
ATOM 1649 N N . PRO A 1 208 ? 1.538 13.463 32.691 1.00 41.59 208 PRO A N 1
ATOM 1650 C CA . PRO A 1 208 ? 0.978 14.753 32.330 1.00 41.59 208 PRO A CA 1
ATOM 1651 C C . PRO A 1 208 ? 1.831 15.865 32.962 1.00 41.59 208 PRO A C 1
ATOM 1653 O O . PRO A 1 208 ? 2.283 15.733 34.098 1.00 41.59 208 PRO A O 1
ATOM 1656 N N . CYS A 1 209 ? 2.018 16.956 32.217 1.00 36.38 209 CYS A N 1
ATOM 1657 C CA . CYS A 1 209 ? 2.657 18.214 32.627 1.00 36.38 209 CYS A CA 1
ATOM 1658 C C . CYS A 1 209 ? 4.190 18.191 32.815 1.00 36.38 209 CYS A C 1
ATOM 1660 O O . CYS A 1 209 ? 4.698 18.040 33.922 1.00 36.38 209 CYS A O 1
ATOM 1662 N N . ASN A 1 210 ? 4.930 18.508 31.746 1.00 33.56 210 ASN A N 1
ATOM 1663 C CA . ASN A 1 210 ? 6.206 19.220 31.866 1.00 33.56 210 ASN A CA 1
ATOM 1664 C C . ASN A 1 210 ? 6.325 20.275 30.739 1.00 33.56 210 ASN A C 1
ATOM 1666 O O . ASN A 1 210 ? 6.531 19.892 29.588 1.00 33.56 210 ASN A O 1
ATOM 1670 N N . PRO A 1 211 ? 6.158 21.580 31.029 1.00 35.78 211 PRO A N 1
ATOM 1671 C CA . PRO A 1 211 ? 6.201 22.646 30.025 1.00 35.78 211 PRO A CA 1
ATOM 1672 C C . PRO A 1 211 ? 7.615 23.018 29.530 1.00 35.78 211 PRO A C 1
ATOM 1674 O O . PRO A 1 211 ? 7.724 23.900 28.683 1.00 35.78 211 PRO A O 1
ATOM 1677 N N . ASP A 1 212 ? 8.683 22.350 29.985 1.00 33.03 212 ASP A N 1
ATOM 1678 C CA . ASP A 1 212 ? 10.066 22.779 29.704 1.00 33.03 212 ASP A CA 1
ATOM 1679 C C . ASP A 1 212 ? 10.878 21.885 28.745 1.00 33.03 212 ASP A C 1
ATOM 1681 O O . ASP A 1 212 ? 12.076 22.107 28.554 1.00 33.03 212 ASP A O 1
ATOM 1685 N N . LEU A 1 213 ? 10.260 20.924 28.047 1.00 29.56 213 LEU A N 1
ATOM 1686 C CA . LEU A 1 213 ? 10.935 20.228 26.942 1.00 29.56 213 LEU A CA 1
ATOM 1687 C C . LEU A 1 213 ? 10.746 20.974 25.613 1.00 29.56 213 LEU A C 1
ATOM 1689 O O . LEU A 1 213 ? 9.823 20.724 24.841 1.00 29.56 213 LEU A O 1
ATOM 1693 N N . LYS A 1 214 ? 11.688 21.879 25.326 1.00 31.09 214 LYS A N 1
ATOM 1694 C CA . LYS A 1 214 ? 11.914 22.434 23.984 1.00 31.09 214 LYS A CA 1
ATOM 1695 C C . LYS A 1 214 ? 12.417 21.336 23.042 1.0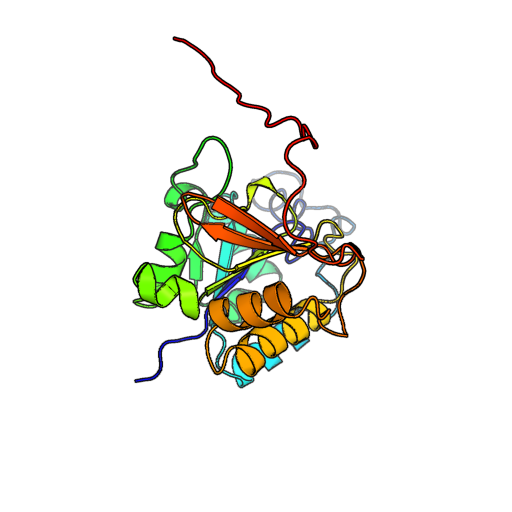0 31.09 214 LYS A C 1
ATOM 1697 O O . LYS A 1 214 ? 13.621 21.145 22.887 1.00 31.09 214 LYS A O 1
ATOM 1702 N N . ILE A 1 215 ? 11.496 20.635 22.390 1.00 29.75 215 ILE A N 1
ATOM 1703 C CA . ILE A 1 215 ? 11.785 19.908 21.149 1.00 29.75 215 ILE A CA 1
ATOM 1704 C C . ILE A 1 215 ? 11.835 20.963 20.029 1.00 29.75 215 ILE A C 1
ATOM 1706 O O . ILE A 1 215 ? 10.896 21.757 19.921 1.00 29.75 215 ILE A O 1
ATOM 1710 N N . PRO A 1 216 ? 12.902 21.048 19.214 1.00 25.77 216 PRO A N 1
ATOM 1711 C CA . PRO A 1 216 ? 12.953 22.022 18.135 1.00 25.77 216 PRO A CA 1
ATOM 1712 C C . PRO A 1 216 ? 11.926 21.645 17.065 1.00 25.77 216 PRO A C 1
ATOM 1714 O O . PRO A 1 216 ? 12.131 20.726 16.276 1.00 25.77 216 PRO A O 1
ATOM 1717 N N . ILE A 1 217 ? 10.819 22.385 17.027 1.00 25.75 217 ILE A N 1
ATOM 1718 C CA . ILE A 1 217 ? 9.935 22.428 15.865 1.00 25.75 217 ILE A CA 1
ATOM 1719 C C . ILE A 1 217 ? 10.695 23.206 14.789 1.00 25.75 217 ILE A C 1
ATOM 1721 O O . ILE A 1 217 ? 10.828 24.429 14.869 1.00 25.75 217 ILE A O 1
ATOM 1725 N N . MET A 1 218 ? 11.244 22.502 13.801 1.00 23.86 218 MET A N 1
ATOM 1726 C CA . MET A 1 218 ? 11.802 23.144 12.613 1.00 23.86 218 MET A CA 1
ATOM 1727 C C . MET A 1 218 ? 10.655 23.661 11.742 1.00 23.86 218 MET A C 1
ATOM 1729 O O . MET A 1 218 ? 10.138 22.956 10.881 1.00 23.86 218 MET A O 1
ATOM 1733 N N . TYR A 1 219 ? 10.262 24.913 11.968 1.00 26.02 219 TYR A N 1
ATOM 1734 C CA . TYR A 1 219 ? 9.480 25.681 11.008 1.00 26.02 219 TYR A CA 1
ATOM 1735 C C . TYR A 1 219 ? 10.399 26.132 9.869 1.00 26.02 219 TYR A C 1
ATOM 1737 O O . TYR A 1 219 ? 11.211 27.039 10.043 1.00 26.02 219 TYR A O 1
ATOM 1745 N N . ASN A 1 220 ? 10.256 25.537 8.685 1.00 25.48 220 ASN A N 1
ATOM 1746 C CA . ASN A 1 220 ? 10.778 26.134 7.459 1.00 25.48 220 ASN A CA 1
ATOM 1747 C C . ASN A 1 220 ? 9.764 27.164 6.945 1.00 25.48 220 ASN A C 1
ATOM 1749 O O . ASN A 1 220 ? 8.872 26.840 6.166 1.00 25.48 220 ASN A O 1
ATOM 1753 N N . PHE A 1 221 ? 9.917 28.418 7.368 1.00 29.31 221 PHE A N 1
ATOM 1754 C CA . PHE A 1 221 ? 9.376 29.553 6.625 1.00 29.31 221 PHE A CA 1
ATOM 1755 C C . PHE A 1 221 ? 10.386 29.942 5.545 1.00 29.31 221 PHE A C 1
ATOM 1757 O O . PHE A 1 221 ? 11.514 30.327 5.854 1.00 29.31 221 PHE A O 1
ATOM 1764 N N . ARG A 1 222 ? 9.984 29.879 4.274 1.00 30.61 222 ARG A N 1
ATOM 1765 C CA . ARG A 1 222 ? 10.595 30.711 3.234 1.00 30.61 222 ARG A CA 1
ATOM 1766 C C . ARG A 1 222 ? 9.610 31.812 2.883 1.00 30.61 222 ARG A C 1
ATOM 1768 O O . ARG A 1 222 ? 8.550 31.549 2.324 1.00 30.61 222 ARG A O 1
ATOM 1775 N N . SER A 1 223 ? 9.969 33.025 3.279 1.00 35.62 223 SER A N 1
ATOM 1776 C CA . SER A 1 223 ? 9.392 34.267 2.778 1.00 35.62 223 SER A CA 1
ATOM 1777 C C . SER A 1 223 ? 9.648 34.387 1.273 1.00 35.62 223 SER A C 1
ATOM 1779 O O . SER A 1 223 ? 10.656 33.871 0.784 1.00 35.62 223 SER A O 1
ATOM 1781 N N . ALA A 1 224 ? 8.712 35.051 0.591 1.00 45.16 224 ALA A N 1
ATOM 1782 C CA . ALA A 1 224 ? 8.756 35.418 -0.824 1.00 45.16 224 ALA A CA 1
ATOM 1783 C C . ALA A 1 224 ? 10.030 36.174 -1.234 1.00 45.16 224 ALA A C 1
ATOM 1785 O O . ALA A 1 224 ? 10.599 36.886 -0.372 1.00 45.16 224 ALA A O 1
#

Sequence (224 aa):
MEKPRVICWDLDETLGFFRNLVSARGGGKAPHPQDSYVLRKDLIRALNRMIDKGYRHVVVSSAKLEYSKNVLSSICLDAYFDKVVARSQLNEAFWGKRYLPAAEAFNLDEADALSNVLVIANQASDEPVDLGVVFLHDRRGLEVSAFEYEQVAEALWERGEGSFKRGFDFFFETGRKVSCLDQEMNFMLVSSKVTETISADLGYKNSPCNPDLKIPIMYNFRSA

pLDDT: mean 80.69, std 22.22, range [23.86, 98.69]

Organism: Abyssobacteria bacterium (strain SURF_5) (NCBI:txid2093360)